Protein AF-A0A3M1TIV7-F1 (afdb_monomer)

Foldseek 3Di:
DDKAWDAADPVGHPPPPDPWWDTKIKDKDAAFDKDDWDFAQQKKKKKAWQAAKWWKDWAHDIDIDHHGDIDIHDHPITMMIGHNDNDMTIMMMIITGDPSDPPPPPPDPDQDPLLVVLLVVLVVLLVVLLVVLVVLLVPDDLADEPVRLVVSLVVLVVSLVVSLVSLCVRPRCVDDSSVVSSVVSVVSSVVSNVSSVNNHPPPPPDDDDD

pLDDT: mean 82.82, std 15.75, range [34.78, 98.5]

Mean predicted aligned error: 15.96 Å

Solvent-accessible surface area (backbone atoms only — not comparable to full-atom values): 11732 Å² total; per-residue (Å²): 117,46,79,41,77,59,83,59,49,92,92,60,50,49,78,95,65,50,86,35,59,76,49,45,33,42,40,37,25,48,56,73,32,64,53,75,78,44,62,40,79,66,30,30,39,40,38,36,31,70,35,43,44,33,35,36,37,52,70,89,51,75,43,80,44,50,54,75,43,75,47,81,42,60,49,66,37,40,32,32,49,33,20,79,33,93,49,62,23,33,32,41,38,36,39,27,38,71,91,54,72,80,67,76,69,70,81,85,70,76,74,49,75,65,55,53,50,30,50,52,49,47,51,50,53,50,54,50,50,54,50,52,54,51,51,58,60,66,71,50,66,81,66,39,54,70,70,58,44,53,52,52,49,52,53,48,50,55,53,49,51,56,49,50,54,47,34,42,72,55,61,28,64,92,43,71,69,24,42,55,54,46,52,55,50,53,51,50,48,52,52,49,48,53,54,47,54,63,22,43,64,73,81,74,85,76,88,92,83,131

Secondary structure (DSSP, 8-state):
-EEEEPPPBTTB-STTT-SSEEEEEEEEE-TT-BPPPB--SS-EEEEEEEESEEEEEETTEEEEEETT-EEEE-TT--EEEE--SSS-EEEEEEEE--SS------TT----HHHHHHHHHHHHHHHHHHHHHHHHHHTS-SS--HHHHHHHHHHHHHHHHHHHHHHHHHH-SSSHHHHHHHHHHHHHHHHHHHHHHHHHGGG-SS-S--

Sequence (210 aa):
MRLRRMPSHPLLPLEGRSKHFQSFWELELDPGEETSKHQHYDSEEVIYLVSGDGRILVRDDEHELTAGEVVFVPPRTDHLIANRSEALLRAITVESRFGVAAEEAPADEIATPDEVQKTVR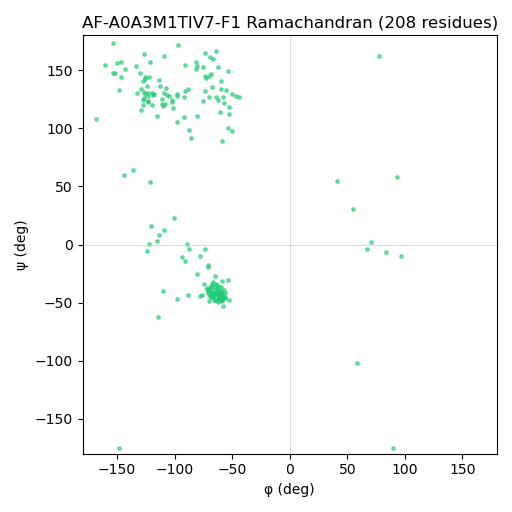AQEEARQCSRTIEELVAALPTDVDEAVAIKTIVELFDIGGRLSETIENEIGLDNREGLAALERVERQIMLAVVQITGRYQRRGRGWLFG

Nearest PDB structures (foldseek):
  1o4t-assembly1_B  TM=9.706E-01  e=3.337E-07  Thermotoga maritima
  2dct-assembly1_A  TM=8.704E-01  e=1.203E-07  Thermus thermophilus HB8
  7x85-assembly2_C  TM=9.048E-01  e=9.772E-07  Gallus gallus
  6o2d-assembly1_B  TM=8.671E-01  e=2.308E-06  Schizosaccharomyces pombe
  6o2d-assembly1_A  TM=8.675E-01  e=3.186E-06  Schizosaccharomyces pombe

Radius of gyration: 24.12 Å; Cα contacts (8 Å, |Δi|>4): 315; chains: 1; bounding box: 61×30×78 Å

Structure (mmCIF, N/CA/C/O backbone):
data_AF-A0A3M1TIV7-F1
#
_entry.id   AF-A0A3M1TIV7-F1
#
loop_
_atom_site.group_PDB
_atom_site.id
_atom_site.type_symbol
_atom_site.label_atom_id
_atom_site.label_alt_id
_atom_site.label_comp_id
_atom_site.label_asym_id
_atom_site.label_entity_id
_atom_site.label_seq_id
_atom_site.pdbx_PDB_ins_code
_atom_site.Cartn_x
_atom_site.Cartn_y
_atom_site.Cartn_z
_atom_site.occupancy
_atom_site.B_iso_or_equiv
_atom_site.auth_seq_id
_atom_site.auth_comp_id
_atom_site.auth_asym_id
_atom_site.auth_atom_id
_atom_site.pdbx_PDB_model_num
ATOM 1 N N . MET A 1 1 ? -16.692 13.985 12.456 1.00 93.25 1 MET A N 1
ATOM 2 C CA . MET A 1 1 ? -15.957 12.752 12.137 1.00 93.25 1 MET A CA 1
ATOM 3 C C . MET A 1 1 ? -15.683 12.040 13.440 1.00 93.25 1 MET A C 1
ATOM 5 O O . MET A 1 1 ? -15.257 12.685 14.398 1.00 93.25 1 MET A O 1
ATOM 9 N N . ARG A 1 2 ? -15.917 10.730 13.499 1.00 96.56 2 ARG A N 1
ATOM 10 C CA . ARG A 1 2 ? -15.589 9.893 14.659 1.00 96.56 2 ARG A CA 1
ATOM 11 C C . ARG A 1 2 ? -14.674 8.763 14.211 1.00 96.56 2 ARG A C 1
ATOM 13 O O . ARG A 1 2 ? -15.043 7.994 13.338 1.00 96.56 2 ARG A O 1
ATOM 20 N N . LEU A 1 3 ? -13.502 8.663 14.829 1.00 95.31 3 LEU A N 1
ATOM 21 C CA . LEU A 1 3 ? -12.547 7.583 14.599 1.00 95.31 3 LEU A CA 1
ATOM 22 C C . LEU A 1 3 ? -12.266 6.898 15.937 1.00 95.31 3 LEU A C 1
ATOM 24 O O . LEU A 1 3 ? -11.880 7.558 16.905 1.00 95.31 3 LEU A O 1
ATOM 28 N N . ARG A 1 4 ? -12.511 5.590 16.019 1.00 96.38 4 ARG A N 1
ATOM 29 C CA . ARG A 1 4 ? -12.371 4.800 17.249 1.00 96.38 4 ARG A CA 1
ATOM 30 C C . ARG A 1 4 ? -11.482 3.594 16.996 1.00 96.38 4 ARG A C 1
ATOM 32 O O . ARG A 1 4 ? -11.771 2.798 16.112 1.00 96.38 4 ARG A O 1
ATOM 39 N N . ARG A 1 5 ? -10.432 3.419 17.800 1.00 93.44 5 ARG A N 1
ATOM 40 C CA . ARG A 1 5 ? -9.639 2.184 17.764 1.00 93.44 5 ARG A CA 1
ATOM 41 C C . ARG A 1 5 ? -10.477 1.048 18.335 1.00 93.44 5 ARG A C 1
ATOM 43 O O . ARG A 1 5 ? -11.003 1.170 19.443 1.00 93.44 5 ARG A O 1
ATOM 50 N N . MET A 1 6 ? -10.602 -0.046 17.597 1.00 92.69 6 MET A N 1
ATOM 51 C CA . MET A 1 6 ? -11.329 -1.220 18.061 1.00 92.69 6 MET A CA 1
ATOM 52 C C . MET A 1 6 ? -10.495 -1.954 19.124 1.00 92.69 6 MET A C 1
ATOM 54 O O . MET A 1 6 ? -9.299 -2.174 18.914 1.00 92.69 6 MET A O 1
ATOM 58 N N . PRO A 1 7 ? -11.082 -2.326 20.275 1.00 89.69 7 PRO A N 1
ATOM 59 C CA . PRO A 1 7 ? -10.361 -3.053 21.312 1.00 89.69 7 PRO A CA 1
ATOM 60 C C . PRO A 1 7 ? -10.119 -4.507 20.893 1.00 89.69 7 PRO A C 1
ATOM 62 O O . PRO A 1 7 ? -10.988 -5.148 20.300 1.00 89.69 7 PRO A O 1
ATOM 65 N N . SER A 1 8 ? -8.962 -5.055 21.263 1.00 88.44 8 SER A N 1
ATOM 66 C CA . SER A 1 8 ? -8.703 -6.489 21.163 1.00 88.44 8 SER A CA 1
ATOM 67 C C . SER A 1 8 ? -9.324 -7.241 22.346 1.00 88.44 8 SER A C 1
ATOM 69 O O . SER A 1 8 ? -9.547 -6.689 23.428 1.00 88.44 8 SER A O 1
ATOM 71 N N . HIS A 1 9 ? -9.654 -8.518 22.142 1.00 92.38 9 HIS A N 1
ATOM 72 C CA . HIS A 1 9 ? -10.235 -9.333 23.204 1.00 92.38 9 HIS A CA 1
ATOM 73 C C . HIS A 1 9 ? -9.197 -9.579 24.320 1.00 92.38 9 HIS A C 1
ATOM 75 O O . HIS A 1 9 ? -8.076 -9.984 24.009 1.00 92.38 9 HIS A O 1
ATOM 81 N N . PRO A 1 10 ? -9.542 -9.454 25.619 1.00 86.44 10 PRO A N 1
ATOM 82 C CA . PRO A 1 10 ? -8.556 -9.525 26.708 1.00 86.44 10 PRO A CA 1
ATOM 83 C C . PRO A 1 10 ? -7.756 -10.834 26.776 1.00 86.44 10 PRO A C 1
ATOM 85 O O . PRO A 1 10 ? -6.600 -10.840 27.185 1.00 86.44 10 PRO A O 1
ATOM 88 N N . LEU A 1 11 ? -8.367 -11.953 26.375 1.00 90.56 11 LEU A N 1
ATOM 89 C CA . LEU A 1 11 ? -7.712 -13.270 26.347 1.00 90.56 11 LEU A CA 1
ATOM 90 C C . LEU A 1 11 ? -7.081 -13.615 24.990 1.00 90.56 11 LEU A C 1
ATOM 92 O O . LEU A 1 11 ? -6.369 -14.609 24.886 1.00 90.56 11 LEU A O 1
ATOM 96 N N . LEU A 1 12 ? -7.363 -12.827 23.950 1.00 88.19 12 LEU A N 1
ATOM 97 C CA . LEU A 1 12 ? -6.899 -13.041 22.576 1.00 88.19 12 LEU A CA 1
ATOM 98 C C . LEU A 1 12 ? -6.434 -11.690 21.999 1.00 88.19 12 LEU A C 1
ATOM 100 O O . LEU A 1 12 ? -7.076 -11.163 21.087 1.00 88.19 12 LEU A O 1
ATOM 104 N N . PRO A 1 13 ? -5.377 -11.085 22.576 1.00 82.06 13 PRO A N 1
ATOM 105 C CA . PRO A 1 13 ? -4.942 -9.755 22.179 1.00 82.06 13 PRO A CA 1
ATOM 106 C C . PRO A 1 13 ? -4.366 -9.775 20.762 1.00 82.06 13 PRO A C 1
ATOM 108 O O . PRO A 1 13 ? -3.727 -10.746 20.355 1.00 82.06 13 PRO A O 1
ATOM 111 N N . LEU A 1 14 ? -4.567 -8.684 20.025 1.00 81.38 14 LEU A N 1
ATOM 112 C CA . LEU A 1 14 ? -3.907 -8.461 18.739 1.00 81.38 14 LEU A CA 1
ATOM 113 C C . LEU A 1 14 ? -2.449 -8.043 18.973 1.00 81.38 14 LEU A C 1
ATOM 115 O O . LEU A 1 14 ? -1.523 -8.539 18.325 1.00 81.38 14 LEU A O 1
ATOM 119 N N . GLU A 1 15 ? -2.264 -7.143 19.938 1.00 77.31 15 GLU A N 1
ATOM 120 C CA . GLU A 1 15 ? -0.987 -6.573 20.334 1.00 77.31 15 GLU A CA 1
ATOM 121 C C . GLU A 1 15 ? -0.004 -7.668 20.764 1.00 77.31 15 GLU A C 1
ATOM 123 O O . GLU A 1 15 ? -0.305 -8.517 21.606 1.00 77.31 15 GLU A O 1
ATOM 128 N N . GLY A 1 16 ? 1.187 -7.662 20.162 1.00 71.00 16 GLY A N 1
ATOM 129 C CA . GLY A 1 16 ? 2.234 -8.651 20.435 1.00 71.00 16 GLY A CA 1
ATOM 130 C C . GLY A 1 16 ? 1.948 -10.065 19.910 1.00 71.00 16 GLY A C 1
ATOM 131 O O . GLY A 1 16 ? 2.763 -10.959 20.131 1.00 71.00 16 GLY A O 1
ATOM 132 N N . ARG A 1 17 ? 0.819 -10.298 19.221 1.00 79.94 17 ARG A N 1
ATOM 133 C CA . ARG A 1 17 ? 0.471 -11.597 18.609 1.00 79.94 17 ARG A CA 1
ATOM 134 C C . ARG A 1 17 ? 0.516 -11.566 17.086 1.00 79.94 17 ARG A C 1
ATOM 136 O O . ARG A 1 17 ? 0.973 -12.529 16.476 1.00 79.94 17 ARG A O 1
ATOM 143 N N . SER A 1 18 ? 0.044 -10.482 16.477 1.00 82.50 18 SER A N 1
ATOM 144 C CA . SER A 1 18 ? 0.080 -10.290 15.027 1.00 82.50 18 SER A CA 1
ATOM 145 C C . SER A 1 18 ? 1.390 -9.630 14.591 1.00 82.50 18 SER A C 1
ATOM 147 O O . SER A 1 18 ? 1.810 -8.637 15.180 1.00 82.50 18 SER A O 1
ATOM 149 N N . LYS A 1 19 ? 2.021 -10.169 13.538 1.00 78.00 19 LYS A N 1
ATOM 150 C CA . LYS A 1 19 ? 3.178 -9.550 12.860 1.00 78.00 19 LYS A CA 1
ATOM 151 C C . LYS A 1 19 ? 2.777 -8.630 11.701 1.00 78.00 19 LYS A C 1
ATOM 153 O O . LYS A 1 19 ? 3.613 -7.872 11.225 1.00 78.00 19 LYS A O 1
ATOM 158 N N . HIS A 1 20 ? 1.526 -8.720 11.250 1.00 83.75 20 HIS A N 1
ATOM 159 C CA . HIS A 1 20 ? 1.046 -8.061 10.034 1.00 83.75 20 HIS A CA 1
ATOM 160 C C . HIS A 1 20 ? 0.013 -6.991 10.370 1.00 83.75 20 HIS A C 1
ATOM 162 O O . HIS A 1 20 ? 0.268 -5.810 10.199 1.00 83.75 20 HIS A O 1
ATOM 168 N N . PHE A 1 21 ? -1.118 -7.368 10.955 1.00 88.94 21 PHE A N 1
ATOM 169 C CA . PHE A 1 21 ? -2.161 -6.422 11.353 1.00 88.94 21 PHE A CA 1
ATOM 170 C C . PHE A 1 21 ? -1.764 -5.645 12.613 1.00 88.94 21 PHE A C 1
ATOM 172 O O . PHE A 1 21 ? -1.476 -6.267 13.639 1.00 88.94 21 PHE A O 1
ATOM 179 N N . GLN A 1 22 ? -1.763 -4.312 12.529 1.00 84.19 22 GLN A N 1
ATOM 180 C CA . GLN A 1 22 ? -1.338 -3.400 13.599 1.00 84.19 22 GLN A CA 1
ATOM 181 C C . GLN A 1 22 ? -2.518 -2.854 14.398 1.00 84.19 22 GLN A C 1
ATOM 183 O O . GLN A 1 22 ? -2.496 -2.792 15.631 1.00 84.19 22 GLN A O 1
ATOM 188 N N . SER A 1 23 ? -3.542 -2.407 13.683 1.00 86.25 23 SER A N 1
ATOM 189 C CA . SER A 1 23 ? -4.647 -1.652 14.245 1.00 86.25 23 SER A CA 1
ATOM 190 C C . SER A 1 23 ? -5.903 -1.893 13.417 1.00 86.25 23 SER A C 1
ATOM 192 O O . SER A 1 23 ? -5.855 -2.150 12.215 1.00 86.25 23 SER A O 1
ATOM 194 N N . PHE A 1 24 ? -7.030 -1.860 14.114 1.00 94.81 24 PHE A N 1
ATOM 195 C CA . PHE A 1 24 ? -8.359 -1.886 13.532 1.00 94.81 24 PHE A CA 1
ATOM 196 C C . PHE A 1 24 ? -9.064 -0.637 14.035 1.00 94.81 24 PHE A C 1
ATOM 198 O O . PHE A 1 24 ? -9.055 -0.359 15.242 1.00 94.81 24 PHE A O 1
ATOM 205 N N . TRP A 1 25 ? -9.668 0.104 13.124 1.00 96.12 25 TRP A N 1
ATOM 206 C CA . TRP A 1 25 ? -10.374 1.333 13.422 1.00 96.12 25 TRP A CA 1
ATOM 207 C C . TRP A 1 25 ? -11.792 1.261 12.892 1.00 96.12 25 TRP A C 1
ATOM 209 O O . TRP A 1 25 ? -12.060 0.708 11.832 1.00 96.12 25 TRP A O 1
ATOM 219 N N . GLU A 1 26 ? -12.705 1.850 13.643 1.00 97.94 26 GLU A N 1
ATOM 220 C CA . GLU A 1 26 ? -14.042 2.168 13.181 1.00 97.94 26 GLU A CA 1
ATOM 221 C C . GLU A 1 26 ? -14.092 3.661 12.856 1.00 97.94 26 GLU A C 1
ATOM 223 O O . GLU A 1 26 ? -13.795 4.503 13.711 1.00 97.94 26 GLU A O 1
ATOM 228 N N . LEU A 1 27 ? -14.479 3.974 11.623 1.00 98.06 27 LEU A N 1
ATOM 229 C CA . LEU A 1 27 ? -14.675 5.326 11.123 1.00 98.06 27 LEU A CA 1
ATOM 230 C C . LEU A 1 27 ? -16.170 5.585 10.923 1.00 98.06 27 LEU A C 1
ATOM 232 O O . LEU A 1 27 ? -16.858 4.807 10.263 1.00 98.06 27 LEU A O 1
ATOM 236 N N . GLU A 1 28 ? -16.655 6.709 11.444 1.00 98.44 28 GLU A N 1
ATOM 237 C CA . GLU A 1 28 ? -17.978 7.254 11.150 1.00 98.44 28 GLU A CA 1
ATOM 238 C C . GLU A 1 28 ? -17.835 8.682 10.605 1.00 98.44 28 GLU A C 1
ATOM 240 O O . GLU A 1 28 ? -17.189 9.538 11.227 1.00 98.44 28 GLU A O 1
ATOM 245 N N . LEU A 1 29 ? -18.460 8.936 9.457 1.00 98.44 29 LEU A N 1
ATOM 246 C CA . LEU A 1 29 ? -18.532 10.252 8.826 1.00 98.44 29 LEU A CA 1
ATOM 247 C C . LEU A 1 29 ? -19.996 10.670 8.715 1.00 98.44 29 LEU A C 1
ATOM 249 O O . LEU A 1 29 ? -20.794 9.989 8.063 1.00 98.44 29 LEU A O 1
ATOM 253 N N . ASP A 1 30 ? -20.349 11.787 9.345 1.00 98.50 30 ASP A N 1
ATOM 254 C CA . ASP A 1 30 ? -21.644 12.434 9.139 1.00 98.50 30 ASP A CA 1
ATOM 255 C C . ASP A 1 30 ? -21.711 13.032 7.706 1.00 98.50 30 ASP A C 1
ATOM 257 O O . ASP A 1 30 ? -20.671 13.180 7.051 1.00 98.50 30 ASP A O 1
ATOM 261 N N . PRO A 1 31 ? -22.908 13.334 7.164 1.00 98.25 31 PRO A N 1
ATOM 262 C CA . PRO A 1 31 ? -23.052 13.924 5.832 1.00 98.25 31 PRO A CA 1
ATOM 263 C C . PRO A 1 31 ? -22.154 15.148 5.612 1.00 98.25 31 PRO A C 1
ATOM 265 O O . PRO A 1 31 ? -22.138 16.080 6.417 1.00 98.25 31 PRO A O 1
ATOM 268 N N . GLY A 1 32 ? -21.407 15.144 4.506 1.00 97.44 32 GLY A N 1
ATOM 269 C CA . GLY A 1 32 ? -20.480 16.214 4.136 1.00 97.44 32 GLY A CA 1
ATOM 270 C C . GLY A 1 32 ? -19.094 16.128 4.783 1.00 97.44 32 GLY A C 1
ATOM 271 O O . GLY A 1 32 ? -18.216 16.903 4.406 1.00 97.44 32 GLY A O 1
ATOM 272 N N . GLU A 1 33 ? -18.860 15.201 5.713 1.00 98.31 33 GLU A N 1
ATOM 273 C CA . GLU A 1 33 ? -17.550 15.030 6.343 1.00 98.31 33 GLU A CA 1
ATOM 274 C C . GLU A 1 33 ? -16.583 14.204 5.490 1.00 98.31 33 GLU A C 1
ATOM 276 O O . GLU A 1 33 ? -16.974 13.380 4.662 1.00 98.31 33 GLU A O 1
ATOM 281 N N . GLU A 1 34 ? -15.291 14.399 5.729 1.00 97.38 34 GLU A N 1
ATOM 282 C CA . GLU A 1 34 ? -14.213 13.636 5.109 1.00 97.38 34 GLU A CA 1
ATOM 283 C C . GLU A 1 34 ? -13.039 13.470 6.071 1.00 97.38 34 GLU A C 1
ATOM 285 O O . GLU A 1 34 ? -12.860 14.253 7.008 1.00 97.38 34 GLU A O 1
ATOM 290 N N . THR A 1 35 ? -12.229 12.445 5.831 1.00 95.69 35 THR A N 1
ATOM 291 C CA . THR A 1 35 ? -10.916 12.324 6.461 1.00 95.69 35 THR A CA 1
ATOM 292 C C . THR A 1 35 ? -9.929 13.286 5.809 1.00 95.69 35 THR A C 1
ATOM 294 O O . THR A 1 35 ? -10.020 13.565 4.614 1.00 95.69 35 THR A O 1
ATOM 297 N N . SER A 1 36 ? -8.907 13.714 6.549 1.00 92.25 36 SER A N 1
ATOM 298 C CA . SER A 1 36 ? -7.769 14.417 5.951 1.00 92.25 36 SER A CA 1
ATOM 299 C C . SER A 1 36 ? -7.074 13.542 4.903 1.00 92.25 36 SER A C 1
ATOM 301 O O . SER A 1 36 ? -6.883 12.348 5.132 1.00 92.25 36 SER A O 1
ATOM 303 N N . LYS A 1 37 ? -6.633 14.139 3.790 1.00 92.00 37 LYS A N 1
ATOM 304 C CA . LYS A 1 37 ? -5.743 13.463 2.835 1.00 92.00 37 LYS A CA 1
ATOM 305 C C . LYS A 1 37 ? -4.422 13.127 3.527 1.00 92.00 37 LYS A C 1
ATOM 307 O O . LYS A 1 37 ? -3.783 14.017 4.093 1.00 92.00 37 LYS A O 1
ATOM 312 N N . HIS A 1 38 ? -4.039 11.856 3.515 1.00 87.56 38 HIS A N 1
ATOM 313 C CA . HIS A 1 38 ? -2.826 11.380 4.176 1.00 87.56 38 HIS A CA 1
ATOM 314 C C . HIS A 1 38 ? -2.279 10.116 3.510 1.00 87.56 38 HIS A C 1
ATOM 316 O O . HIS A 1 38 ? -2.898 9.557 2.610 1.00 87.56 38 HIS A O 1
ATOM 322 N N . GLN A 1 39 ? -1.105 9.679 3.960 1.00 85.62 39 GLN A N 1
ATOM 323 C CA . GLN A 1 39 ? -0.464 8.447 3.515 1.00 85.62 39 GLN A CA 1
ATOM 324 C C . GLN A 1 39 ? 0.248 7.760 4.681 1.00 85.62 39 GLN A C 1
ATOM 326 O O . GLN A 1 39 ? 0.773 8.419 5.584 1.00 85.62 39 GLN A O 1
ATOM 331 N N . HIS A 1 40 ? 0.343 6.437 4.609 1.00 81.88 40 HIS A N 1
ATOM 332 C CA . HIS A 1 40 ? 1.154 5.632 5.517 1.00 81.88 40 HIS A CA 1
ATOM 333 C C . HIS A 1 40 ? 2.442 5.219 4.809 1.00 81.88 40 HIS A C 1
ATOM 335 O O . HIS A 1 40 ? 2.401 4.606 3.747 1.00 81.88 40 HIS A O 1
ATOM 341 N N . TYR A 1 41 ? 3.605 5.559 5.368 1.00 74.38 41 TYR A N 1
ATOM 342 C CA . TYR A 1 41 ? 4.886 5.257 4.715 1.00 74.38 41 TYR A CA 1
ATOM 343 C C . TYR A 1 41 ? 5.239 3.775 4.742 1.00 74.38 41 TYR A C 1
ATOM 345 O O . TYR A 1 41 ? 5.782 3.261 3.761 1.00 74.38 41 TYR A O 1
ATOM 353 N N . ASP A 1 42 ? 4.909 3.129 5.860 1.00 79.94 42 ASP A N 1
ATOM 354 C CA . ASP A 1 42 ? 5.368 1.786 6.194 1.00 79.94 42 ASP A CA 1
ATOM 355 C C . ASP A 1 42 ? 4.212 0.794 6.378 1.00 79.94 42 ASP A C 1
ATOM 357 O O . ASP A 1 42 ? 4.353 -0.244 7.025 1.00 79.94 42 ASP A O 1
ATOM 361 N N . SER A 1 43 ? 3.013 1.139 5.915 1.00 82.44 43 SER A N 1
ATOM 362 C CA . SER A 1 43 ? 1.819 0.321 6.121 1.00 82.44 43 SER A CA 1
ATOM 363 C C . SER A 1 43 ? 0.884 0.434 4.934 1.00 82.44 43 SER A C 1
ATOM 365 O O . SER A 1 43 ? 0.784 1.489 4.313 1.00 82.44 43 SER A O 1
ATOM 367 N N . GLU A 1 44 ? 0.234 -0.675 4.623 1.00 91.44 44 GLU A N 1
ATOM 368 C CA . GLU A 1 44 ? -0.928 -0.712 3.746 1.00 91.44 44 GLU A CA 1
ATOM 369 C C . GLU A 1 44 ? -2.191 -0.557 4.598 1.00 91.44 44 GLU A C 1
ATOM 371 O O . GLU A 1 44 ? -2.197 -0.906 5.785 1.00 91.44 44 GLU A O 1
ATOM 376 N N . GLU A 1 45 ? -3.262 -0.058 3.995 1.00 94.62 45 GLU A N 1
ATOM 377 C CA . GLU A 1 45 ? -4.565 0.036 4.646 1.00 94.62 45 GLU A CA 1
ATOM 378 C C . GLU A 1 45 ? -5.621 -0.685 3.809 1.00 94.62 45 GLU A C 1
ATOM 380 O O . GLU A 1 45 ? -5.672 -0.570 2.583 1.00 94.62 45 GLU A O 1
ATOM 385 N N . VAL A 1 46 ? -6.477 -1.449 4.483 1.00 96.75 46 VAL A N 1
ATOM 386 C CA . VAL A 1 46 ? -7.696 -2.006 3.899 1.00 96.75 46 VAL A CA 1
ATOM 387 C C . VAL A 1 46 ? -8.888 -1.315 4.537 1.00 96.75 46 VAL A C 1
ATOM 389 O O . VAL A 1 46 ? -9.037 -1.337 5.758 1.00 96.75 46 VAL A O 1
ATOM 392 N N . ILE A 1 47 ? -9.759 -0.742 3.713 1.00 97.88 47 ILE A N 1
ATOM 393 C CA . ILE A 1 47 ? -10.984 -0.070 4.143 1.00 97.88 47 ILE A CA 1
ATOM 394 C C . ILE A 1 47 ? -12.167 -0.916 3.687 1.00 97.88 47 ILE A C 1
ATOM 396 O O . ILE A 1 47 ? -12.341 -1.153 2.497 1.00 97.88 47 ILE A O 1
ATOM 400 N N . TYR A 1 48 ? -12.997 -1.359 4.622 1.00 98.31 48 TYR A N 1
ATOM 401 C CA . TYR A 1 48 ? -14.257 -2.039 4.342 1.00 98.31 48 TYR A CA 1
ATOM 402 C C . TYR A 1 48 ? -15.428 -1.119 4.676 1.00 98.31 48 TYR A C 1
ATOM 404 O 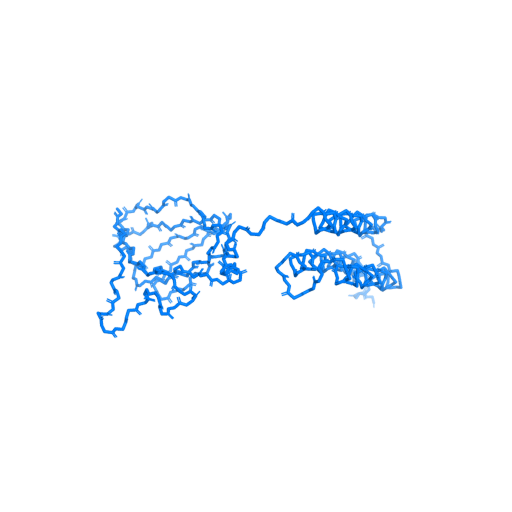O . TYR A 1 48 ? -15.580 -0.698 5.829 1.00 98.31 48 TYR A O 1
ATOM 412 N N . LEU A 1 49 ? -16.271 -0.817 3.687 1.00 98.06 49 LEU A N 1
ATOM 413 C CA . LEU A 1 49 ? -17.436 0.033 3.901 1.00 98.06 49 LEU A CA 1
ATOM 414 C C . LEU A 1 49 ? -18.577 -0.785 4.513 1.00 98.06 49 LEU A C 1
ATOM 416 O O . LEU A 1 49 ? -19.169 -1.644 3.867 1.00 98.06 49 LEU A O 1
ATOM 420 N N . VAL A 1 50 ? -18.901 -0.518 5.777 1.00 98.06 50 VAL A N 1
ATOM 421 C CA . VAL A 1 50 ? -19.922 -1.264 6.528 1.00 98.06 50 VAL A CA 1
ATOM 422 C C . VAL A 1 50 ? -21.329 -0.825 6.131 1.00 98.06 50 VAL A C 1
ATOM 424 O O . VAL A 1 50 ? -22.217 -1.663 5.982 1.00 98.06 50 VAL A O 1
ATOM 427 N N . SER A 1 51 ? -21.558 0.483 6.009 1.00 97.75 51 SER A N 1
ATOM 428 C CA . SER A 1 51 ? -22.866 1.049 5.664 1.00 97.75 51 SER A CA 1
ATOM 429 C C . SER A 1 51 ? -22.748 2.473 5.129 1.00 97.75 51 SER A C 1
ATOM 431 O O . SER A 1 51 ? -21.850 3.209 5.540 1.00 97.75 51 SER A O 1
ATOM 433 N N . GLY A 1 52 ? -23.725 2.878 4.318 1.00 96.00 52 GLY A N 1
ATOM 434 C CA . GLY A 1 52 ? -23.770 4.189 3.670 1.00 96.00 52 GLY A CA 1
ATOM 435 C C . GLY A 1 52 ? -23.081 4.185 2.308 1.00 96.00 52 GLY A C 1
ATOM 436 O O . GLY A 1 52 ? -22.632 3.140 1.835 1.00 96.00 52 GLY A O 1
ATOM 437 N N . ASP A 1 53 ? -23.005 5.371 1.714 1.00 96.50 53 ASP A N 1
ATOM 438 C CA . ASP A 1 53 ? -22.402 5.619 0.409 1.00 96.50 53 ASP A CA 1
ATOM 439 C C . ASP A 1 53 ? -21.385 6.754 0.544 1.00 96.50 53 ASP A C 1
ATOM 441 O O . ASP A 1 53 ? -21.604 7.731 1.269 1.00 96.50 53 ASP A O 1
ATOM 445 N N . GLY A 1 54 ? -20.255 6.632 -0.140 1.00 95.75 54 GLY A N 1
ATOM 446 C CA . GLY A 1 54 ? -19.150 7.570 -0.023 1.00 95.75 54 GLY A CA 1
ATOM 447 C C . GLY A 1 54 ? -18.363 7.739 -1.308 1.00 95.75 54 GLY A C 1
ATOM 448 O O . GLY A 1 54 ? -18.698 7.206 -2.364 1.00 95.75 54 GLY A O 1
ATOM 449 N N . ARG A 1 55 ? -17.288 8.511 -1.196 1.00 97.44 55 ARG A N 1
ATOM 450 C CA . ARG A 1 55 ? -16.242 8.628 -2.205 1.00 97.44 55 ARG A CA 1
ATOM 451 C C . ARG A 1 55 ? -14.900 8.330 -1.577 1.00 97.44 55 ARG A C 1
ATOM 453 O O . ARG A 1 55 ? -14.651 8.721 -0.438 1.00 97.44 55 ARG A O 1
ATOM 460 N N . ILE A 1 56 ? -14.046 7.660 -2.329 1.00 97.19 56 ILE A N 1
ATOM 461 C CA . ILE A 1 56 ? -12.662 7.408 -1.960 1.00 97.19 56 ILE A CA 1
ATOM 462 C C . ILE A 1 56 ? -11.759 8.046 -3.011 1.00 97.19 56 ILE A C 1
ATOM 464 O O . ILE A 1 56 ? -11.958 7.842 -4.206 1.00 97.19 56 ILE A O 1
ATOM 468 N N . LEU A 1 57 ? -10.768 8.811 -2.563 1.00 95.31 57 LEU A N 1
ATOM 469 C CA . LEU A 1 57 ? -9.615 9.178 -3.377 1.00 95.31 57 LEU A CA 1
ATOM 470 C C . LEU A 1 57 ? -8.479 8.230 -3.014 1.00 95.31 57 LEU A C 1
ATOM 472 O O . LEU A 1 57 ? -8.128 8.132 -1.838 1.00 95.31 57 LEU A O 1
ATOM 476 N N . VAL A 1 58 ? -7.877 7.588 -4.009 1.00 93.12 58 VAL A N 1
ATOM 477 C CA . VAL A 1 58 ? -6.613 6.862 -3.858 1.00 93.12 58 VAL A CA 1
ATOM 478 C C . VAL A 1 58 ? -5.667 7.372 -4.937 1.00 93.12 58 VAL A C 1
ATOM 480 O O . VAL A 1 58 ? -5.962 7.291 -6.126 1.00 93.12 58 VAL A O 1
ATOM 483 N N . ARG A 1 59 ? -4.527 7.934 -4.524 1.00 90.19 59 ARG A N 1
ATOM 484 C CA . ARG A 1 59 ? -3.624 8.727 -5.369 1.00 90.19 59 ARG A CA 1
ATOM 485 C C . ARG A 1 59 ? -4.346 9.940 -5.980 1.00 90.19 59 ARG A C 1
ATOM 487 O O . ARG A 1 59 ? -4.5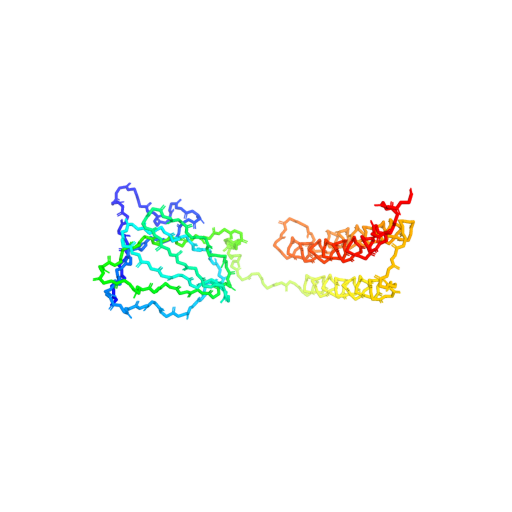49 10.936 -5.284 1.00 90.19 59 ARG A O 1
ATOM 494 N N . ASP A 1 60 ? -4.723 9.828 -7.252 1.00 87.25 60 ASP A N 1
ATOM 495 C CA . ASP A 1 60 ? -5.367 10.865 -8.066 1.00 87.25 60 ASP A CA 1
ATOM 496 C C . ASP A 1 60 ? -6.722 10.388 -8.623 1.00 87.25 60 ASP A C 1
ATOM 498 O O . ASP A 1 60 ? -7.403 11.144 -9.315 1.00 87.25 60 ASP A O 1
ATOM 502 N N . ASP A 1 61 ? -7.120 9.151 -8.306 1.00 88.94 61 ASP A N 1
ATOM 503 C CA . ASP A 1 61 ? -8.335 8.523 -8.809 1.00 88.94 61 ASP A CA 1
ATOM 504 C C . ASP A 1 61 ? -9.432 8.572 -7.735 1.00 88.94 61 ASP A C 1
ATOM 506 O O . ASP A 1 61 ? -9.279 8.025 -6.636 1.00 88.94 61 ASP A O 1
ATOM 510 N N . GLU A 1 62 ? -10.532 9.266 -8.041 1.00 94.56 62 GLU A N 1
ATOM 511 C CA . GLU A 1 62 ? -11.721 9.334 -7.187 1.00 94.56 62 GLU A CA 1
ATOM 512 C C . GLU A 1 62 ? -12.777 8.331 -7.668 1.00 94.56 62 GLU A C 1
ATOM 514 O O . GLU A 1 62 ? -13.155 8.316 -8.843 1.00 94.56 62 GLU A O 1
ATOM 519 N N . HIS A 1 63 ? -13.290 7.522 -6.743 1.00 94.25 63 HIS A N 1
ATOM 520 C CA . HIS A 1 63 ? -14.315 6.516 -7.003 1.00 94.25 63 HIS A CA 1
ATOM 521 C C . HIS A 1 63 ? -15.470 6.632 -6.009 1.00 94.25 63 HIS A C 1
ATOM 523 O O . HIS A 1 63 ? -15.273 6.991 -4.847 1.00 94.25 63 HIS A O 1
ATOM 529 N N . GLU A 1 64 ? -16.681 6.309 -6.461 1.00 96.88 64 GLU A N 1
ATOM 530 C CA . GLU A 1 64 ? -17.817 6.090 -5.564 1.00 96.88 64 GLU A CA 1
ATOM 531 C C . GLU A 1 64 ? -17.646 4.750 -4.842 1.00 96.88 64 GLU A C 1
ATOM 533 O O . GLU A 1 64 ? -17.087 3.808 -5.403 1.00 96.88 64 GLU A O 1
ATOM 538 N N . LEU A 1 65 ? -18.092 4.696 -3.588 1.00 95.12 65 LEU A N 1
ATOM 539 C CA . LEU A 1 65 ? -17.968 3.536 -2.714 1.00 95.12 65 LEU A CA 1
ATOM 540 C C . LEU A 1 65 ? -19.320 3.258 -2.053 1.00 95.12 65 LEU A C 1
ATOM 542 O O . LEU A 1 65 ? -19.925 4.161 -1.475 1.00 95.12 65 LEU A O 1
ATOM 546 N N . THR A 1 66 ? -19.772 2.012 -2.110 1.00 96.31 66 THR A N 1
ATOM 547 C CA . THR A 1 66 ? -21.057 1.545 -1.576 1.00 96.31 66 THR A CA 1
ATOM 548 C C . THR A 1 66 ? -20.862 0.435 -0.544 1.00 96.31 66 THR A C 1
ATOM 550 O O . THR A 1 66 ? -19.816 -0.219 -0.472 1.00 96.31 66 THR A O 1
ATOM 553 N N . ALA A 1 67 ? -21.845 0.260 0.339 1.00 97.50 67 ALA A N 1
ATOM 554 C CA . ALA A 1 67 ? -21.742 -0.689 1.444 1.00 97.50 67 ALA A CA 1
ATOM 555 C C . ALA A 1 67 ? -21.420 -2.121 0.968 1.00 97.50 67 ALA A C 1
ATOM 557 O O . ALA A 1 67 ? -22.067 -2.659 0.070 1.00 97.50 67 ALA A O 1
ATOM 558 N N . GLY A 1 68 ? -20.452 -2.759 1.627 1.00 97.50 68 GLY A N 1
ATOM 559 C CA . GLY A 1 68 ? -19.945 -4.091 1.295 1.00 97.50 68 GLY A CA 1
ATOM 560 C C . GLY A 1 68 ? -18.672 -4.089 0.444 1.00 97.50 68 GLY A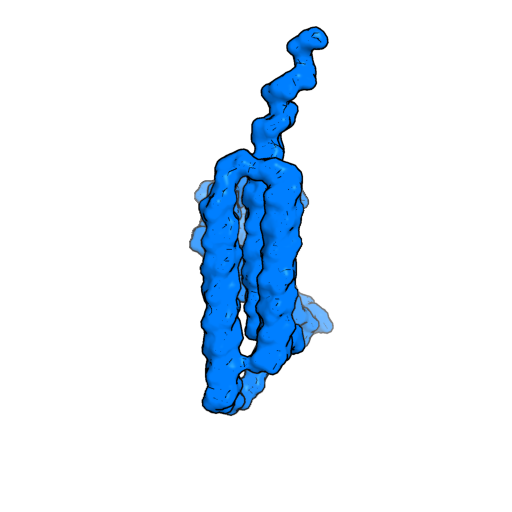 C 1
ATOM 561 O O . GLY A 1 68 ? -18.056 -5.144 0.291 1.00 97.50 68 GLY A O 1
ATOM 562 N N . GLU A 1 69 ? -18.249 -2.939 -0.082 1.00 97.69 69 GLU A N 1
ATOM 563 C CA . GLU A 1 69 ? -17.022 -2.833 -0.870 1.00 97.69 69 GLU A CA 1
ATOM 564 C C . GLU A 1 69 ? -15.765 -2.733 0.005 1.00 97.69 69 GLU A C 1
ATOM 566 O O . GLU A 1 69 ? -15.785 -2.243 1.140 1.00 97.69 69 GLU A O 1
ATOM 571 N N . VAL A 1 70 ? -14.652 -3.225 -0.546 1.00 97.75 70 VAL A N 1
ATOM 572 C CA . VAL A 1 70 ? -13.325 -3.208 0.073 1.00 97.75 70 VAL A CA 1
ATOM 573 C C . VAL A 1 70 ? -12.386 -2.393 -0.805 1.00 97.75 70 VAL A C 1
ATOM 575 O O . VAL A 1 70 ? -12.255 -2.666 -1.996 1.00 97.75 70 VAL A O 1
ATOM 578 N N . VAL A 1 71 ? -11.691 -1.436 -0.201 1.00 96.56 71 VAL A N 1
ATOM 579 C CA . VAL A 1 71 ? -10.630 -0.653 -0.833 1.00 96.56 71 VAL A CA 1
ATOM 580 C C . VAL A 1 71 ? -9.290 -1.092 -0.267 1.00 96.56 71 VAL A C 1
ATOM 582 O O . VAL A 1 71 ? -9.132 -1.224 0.945 1.00 96.56 71 VAL A O 1
ATOM 585 N N . PHE A 1 72 ? -8.319 -1.284 -1.152 1.00 95.75 72 PHE A N 1
ATOM 586 C CA . PHE A 1 72 ? -6.924 -1.481 -0.788 1.00 95.75 72 PHE A CA 1
ATOM 587 C C . PHE A 1 72 ? -6.124 -0.210 -1.073 1.00 95.75 72 PHE A C 1
ATOM 589 O O . PHE A 1 72 ? -6.152 0.305 -2.193 1.00 95.75 72 PHE A O 1
ATOM 596 N N . VAL A 1 73 ? -5.389 0.263 -0.072 1.00 94.38 73 VAL A N 1
ATOM 597 C CA . VAL A 1 73 ? -4.507 1.423 -0.156 1.00 94.38 73 VAL A CA 1
ATOM 598 C C . VAL A 1 73 ? -3.062 0.956 0.049 1.00 94.38 73 VAL A C 1
ATOM 600 O O . VAL A 1 73 ? -2.690 0.565 1.160 1.00 94.38 73 VAL A O 1
ATOM 603 N N . PRO A 1 74 ? -2.217 0.995 -0.997 1.00 91.12 74 PRO A N 1
ATOM 604 C CA . PRO A 1 74 ? -0.809 0.642 -0.867 1.00 91.12 74 PRO A CA 1
ATOM 605 C C . PRO A 1 74 ? -0.034 1.635 0.018 1.00 91.12 74 PRO A C 1
ATOM 607 O O . PRO A 1 74 ? -0.425 2.803 0.124 1.00 91.12 74 PRO A O 1
ATOM 610 N N . PRO A 1 75 ? 1.135 1.241 0.560 1.00 85.19 75 PRO A N 1
ATOM 611 C CA . PRO A 1 75 ? 2.028 2.174 1.238 1.00 85.19 75 PRO A CA 1
ATOM 612 C C . PRO A 1 75 ? 2.380 3.378 0.356 1.00 85.19 75 PRO A C 1
ATOM 614 O O . PRO A 1 75 ? 2.472 3.268 -0.869 1.00 85.19 75 PRO A O 1
ATOM 617 N N . ARG A 1 76 ? 2.617 4.531 0.991 1.00 83.81 76 ARG A N 1
ATOM 618 C CA . ARG A 1 76 ? 3.000 5.807 0.351 1.00 83.81 76 ARG A CA 1
ATOM 619 C C . ARG A 1 76 ? 2.012 6.254 -0.726 1.00 83.81 76 ARG A C 1
ATOM 621 O O . ARG A 1 76 ? 2.396 6.872 -1.718 1.00 83.81 76 ARG A O 1
ATOM 628 N N . THR A 1 77 ? 0.749 5.887 -0.544 1.00 86.44 77 THR A N 1
ATOM 629 C CA . THR A 1 77 ? -0.340 6.307 -1.412 1.00 86.44 77 THR A CA 1
ATOM 630 C C . THR A 1 77 ? -1.220 7.267 -0.640 1.00 86.44 77 THR A C 1
ATOM 632 O O . THR A 1 77 ? -1.781 6.921 0.401 1.00 86.44 77 THR A O 1
ATOM 635 N N . ASP A 1 78 ? -1.318 8.484 -1.159 1.00 91.50 78 ASP A N 1
ATOM 636 C CA . ASP A 1 78 ? -2.267 9.458 -0.656 1.00 91.50 78 ASP A CA 1
ATOM 637 C C . ASP A 1 78 ? -3.692 8.924 -0.786 1.00 91.50 78 ASP A C 1
ATOM 639 O O . ASP A 1 78 ? -4.080 8.437 -1.848 1.00 91.50 78 ASP A O 1
ATOM 643 N N . HIS A 1 79 ? -4.486 9.058 0.265 1.00 95.00 79 HIS A N 1
ATOM 644 C CA . HIS A 1 79 ? -5.880 8.648 0.245 1.00 95.00 79 HIS A CA 1
ATOM 645 C C . HIS A 1 79 ? -6.742 9.502 1.177 1.00 95.00 79 HIS A C 1
ATOM 647 O O . HIS A 1 79 ? -6.247 10.145 2.109 1.00 95.00 79 HIS A O 1
ATOM 653 N N . LEU A 1 80 ? -8.042 9.543 0.881 1.00 96.38 80 LEU A N 1
ATOM 654 C CA . LEU A 1 80 ? -9.077 10.104 1.750 1.00 96.38 80 LEU A CA 1
ATOM 655 C C . LEU A 1 80 ? -10.425 9.441 1.462 1.00 96.38 80 LEU A C 1
ATOM 657 O O . LEU A 1 80 ? -10.717 9.113 0.312 1.00 96.38 80 LEU A O 1
ATOM 661 N N . ILE A 1 81 ? -11.264 9.309 2.486 1.00 97.69 81 ILE A N 1
ATOM 662 C CA . ILE A 1 81 ? -12.664 8.902 2.356 1.00 97.69 81 ILE A CA 1
ATOM 663 C C . ILE A 1 81 ? -13.580 10.064 2.737 1.00 97.69 81 ILE A C 1
ATOM 665 O O . ILE A 1 81 ? -13.359 10.773 3.720 1.00 97.69 81 ILE A O 1
ATOM 669 N N . ALA A 1 82 ? -14.617 10.255 1.934 1.00 97.69 82 ALA A N 1
ATOM 670 C CA . ALA A 1 82 ? -15.563 11.349 2.026 1.00 97.69 82 ALA A CA 1
ATOM 671 C C . ALA A 1 82 ? -16.997 10.818 2.029 1.00 97.69 82 ALA A C 1
ATOM 673 O O . ALA A 1 82 ? -17.372 10.004 1.186 1.00 97.69 82 ALA A O 1
ATOM 674 N N . ASN A 1 83 ? -17.832 11.326 2.932 1.00 98.12 83 ASN A N 1
ATOM 675 C CA . ASN A 1 83 ? -19.266 11.091 2.895 1.00 98.12 83 ASN A CA 1
ATOM 676 C C . ASN A 1 83 ? -19.946 12.210 2.097 1.00 98.12 83 ASN A C 1
ATOM 678 O O . ASN A 1 83 ? -20.012 13.361 2.533 1.00 98.12 83 ASN A O 1
ATOM 682 N N . ARG A 1 84 ? -20.441 11.872 0.904 1.00 93.31 84 ARG A N 1
ATOM 683 C CA . ARG A 1 84 ? -21.224 12.775 0.039 1.00 93.31 84 ARG A CA 1
ATOM 684 C C . ARG A 1 84 ? -22.697 12.374 -0.041 1.00 93.31 84 ARG A C 1
ATOM 686 O O . ARG A 1 84 ? -23.416 12.872 -0.900 1.00 93.31 84 ARG A O 1
ATOM 693 N N . SER A 1 85 ? -23.121 11.471 0.838 1.00 93.00 85 SER A N 1
ATOM 694 C CA . SER A 1 85 ? -24.507 11.043 0.976 1.00 93.00 85 SER A CA 1
ATOM 695 C C . SER A 1 85 ? -25.211 11.804 2.105 1.00 93.00 85 SER A C 1
ATOM 697 O O . SER A 1 85 ? -24.582 12.518 2.885 1.00 93.00 85 SER A O 1
ATOM 699 N N . GLU A 1 86 ? -26.527 11.618 2.208 1.00 95.19 86 GLU A N 1
ATOM 700 C CA . GLU A 1 86 ? -27.370 12.185 3.274 1.00 95.19 86 GLU A CA 1
ATOM 701 C C . GLU A 1 86 ? -27.448 11.287 4.525 1.00 95.19 86 GLU A C 1
ATOM 703 O O . GLU A 1 86 ? -28.086 11.640 5.517 1.00 95.19 86 GLU A O 1
ATOM 708 N N . ALA A 1 87 ? -26.830 10.103 4.489 1.00 96.31 87 ALA A N 1
ATOM 709 C CA . ALA A 1 87 ? -26.847 9.131 5.577 1.00 96.31 87 ALA A CA 1
ATOM 710 C C . ALA A 1 87 ? -25.478 9.034 6.259 1.00 96.31 87 ALA A C 1
ATOM 712 O O . ALA A 1 87 ? -24.457 9.438 5.710 1.00 96.31 87 ALA A O 1
ATOM 713 N N . LEU A 1 88 ? -25.446 8.474 7.470 1.00 97.75 88 LEU A N 1
ATOM 714 C CA . LEU A 1 88 ? -24.191 8.188 8.162 1.00 97.75 88 LEU A CA 1
ATOM 715 C C . LEU A 1 88 ? -23.389 7.138 7.380 1.00 97.75 88 LEU A C 1
ATOM 717 O O . LEU A 1 88 ? -23.888 6.039 7.125 1.00 97.75 88 LEU A O 1
ATOM 721 N N . LEU A 1 89 ? -22.129 7.448 7.085 1.00 98.50 89 LEU A N 1
ATOM 722 C CA . LEU A 1 89 ? -21.173 6.495 6.535 1.00 98.50 89 LEU A CA 1
ATOM 723 C C . LEU A 1 89 ? -20.421 5.815 7.679 1.00 98.50 89 LEU A C 1
ATOM 725 O O . LEU A 1 89 ? -19.916 6.494 8.576 1.00 98.50 89 LEU A O 1
ATOM 729 N N . ARG A 1 90 ? -20.321 4.480 7.645 1.00 98.44 90 ARG A N 1
ATOM 730 C CA . ARG A 1 90 ? -19.506 3.694 8.585 1.00 98.44 90 ARG A CA 1
ATOM 731 C C . ARG A 1 90 ? -18.547 2.784 7.837 1.00 98.44 90 ARG A C 1
ATOM 733 O O . ARG A 1 90 ? -18.978 2.033 6.965 1.00 98.44 90 ARG A O 1
ATOM 740 N N . ALA A 1 91 ? -17.281 2.793 8.229 1.00 98.38 91 ALA A N 1
ATOM 741 C CA . ALA A 1 91 ? -16.244 1.931 7.678 1.00 98.38 91 ALA A CA 1
ATOM 742 C C . ALA A 1 91 ? -15.410 1.285 8.791 1.00 98.38 91 ALA A C 1
ATOM 744 O O . ALA A 1 91 ? -15.289 1.827 9.891 1.00 98.38 91 ALA A O 1
ATOM 745 N N . ILE A 1 92 ? -14.830 0.127 8.487 1.00 98.31 92 ILE A N 1
ATOM 746 C CA . ILE A 1 92 ? -13.748 -0.467 9.272 1.00 98.31 92 ILE A CA 1
ATOM 747 C C . ILE A 1 92 ? -12.472 -0.289 8.466 1.00 98.31 92 ILE A C 1
ATOM 749 O O . ILE A 1 92 ? -12.442 -0.671 7.297 1.00 98.31 92 ILE A O 1
ATOM 753 N N . THR A 1 93 ? -11.431 0.257 9.082 1.00 96.94 93 THR A N 1
ATOM 754 C CA . THR A 1 93 ? -10.106 0.322 8.468 1.00 96.94 93 THR A CA 1
ATOM 755 C C . THR A 1 93 ? -9.125 -0.558 9.225 1.00 96.94 93 THR A C 1
ATOM 757 O O . THR A 1 93 ? -9.206 -0.713 10.448 1.00 96.94 93 THR A O 1
ATOM 760 N N . VAL A 1 94 ? -8.246 -1.218 8.480 1.00 96.12 94 VAL A N 1
ATOM 761 C CA . VAL A 1 94 ? -7.253 -2.146 9.011 1.00 96.12 94 VAL A CA 1
ATOM 762 C C . VAL A 1 94 ? -5.901 -1.754 8.455 1.00 96.12 94 VAL A C 1
ATOM 764 O O . VAL A 1 94 ? -5.673 -1.860 7.252 1.00 96.12 94 VAL A O 1
ATOM 767 N N . GLU A 1 95 ? -4.994 -1.349 9.337 1.00 92.00 95 GLU A N 1
ATOM 768 C CA . GLU A 1 95 ? -3.616 -1.058 8.956 1.00 92.00 95 GLU A CA 1
ATOM 769 C C . GLU A 1 95 ? -2.769 -2.320 9.122 1.00 92.00 95 GLU A C 1
ATOM 771 O O . GLU A 1 95 ? -2.709 -2.936 10.197 1.00 92.00 95 GLU A O 1
ATOM 776 N N . SER A 1 96 ? -2.068 -2.691 8.058 1.00 90.38 96 SER A N 1
ATOM 777 C CA . SER A 1 96 ? -1.193 -3.857 8.010 1.00 90.38 96 SER A CA 1
ATOM 778 C C . SER A 1 96 ? 0.232 -3.450 7.641 1.00 90.38 96 SER A C 1
ATOM 780 O O . SER A 1 96 ? 0.474 -2.536 6.856 1.00 90.38 96 SER A O 1
ATOM 782 N N . ARG A 1 97 ? 1.203 -4.137 8.236 1.00 80.00 97 ARG A N 1
ATOM 783 C CA . ARG A 1 97 ? 2.602 -4.155 7.820 1.00 80.00 97 ARG A CA 1
ATOM 784 C C . ARG A 1 97 ? 2.826 -5.401 6.981 1.00 80.00 97 ARG A C 1
ATOM 786 O O . ARG A 1 97 ? 2.944 -6.515 7.501 1.00 80.00 97 ARG A O 1
ATOM 793 N N . PHE A 1 98 ? 2.936 -5.192 5.679 1.00 62.91 98 PHE A N 1
ATOM 794 C CA . PHE A 1 98 ? 3.415 -6.196 4.744 1.00 62.91 98 PHE A CA 1
ATOM 795 C C . PHE A 1 98 ? 4.698 -5.683 4.095 1.00 62.91 98 PHE A C 1
ATOM 797 O O . PHE A 1 98 ? 4.754 -4.542 3.646 1.00 62.91 98 PHE A O 1
ATOM 804 N N . GLY A 1 99 ? 5.761 -6.489 4.099 1.00 54.94 99 GLY A N 1
ATOM 805 C CA . GLY A 1 99 ? 6.978 -6.207 3.324 1.00 54.94 99 GLY A CA 1
ATOM 806 C C . GLY A 1 99 ? 7.819 -4.990 3.737 1.00 54.94 99 GLY A C 1
ATOM 807 O O . GLY A 1 99 ? 8.914 -4.817 3.213 1.00 54.94 99 GLY A O 1
ATOM 808 N N . VAL A 1 100 ? 7.407 -4.185 4.717 1.00 45.81 100 VAL A N 1
ATOM 809 C CA . VAL A 1 100 ? 8.342 -3.329 5.458 1.00 45.81 100 VAL A CA 1
ATOM 810 C C . VAL A 1 100 ? 8.874 -4.215 6.556 1.00 45.81 100 VAL A C 1
ATOM 812 O O . VAL A 1 100 ? 8.191 -4.399 7.561 1.00 45.81 100 VAL A O 1
ATOM 815 N N . ALA A 1 101 ? 9.995 -4.893 6.302 1.00 40.47 101 ALA A N 1
ATOM 816 C CA . ALA A 1 101 ? 10.543 -5.835 7.262 1.00 40.47 101 ALA A CA 1
ATOM 817 C C . ALA A 1 101 ? 10.481 -5.214 8.660 1.00 40.47 101 ALA A C 1
ATOM 819 O O . ALA A 1 101 ? 10.929 -4.082 8.874 1.00 40.47 101 ALA A O 1
ATOM 820 N N . ALA A 1 102 ? 9.883 -5.955 9.588 1.00 41.28 102 ALA A N 1
ATOM 821 C CA . ALA A 1 102 ? 10.227 -5.806 10.978 1.00 41.28 102 ALA A CA 1
ATOM 822 C C . ALA A 1 102 ? 11.726 -6.110 11.048 1.00 41.28 102 ALA A C 1
ATOM 824 O O . ALA A 1 102 ? 12.133 -7.260 11.175 1.00 41.28 102 ALA A O 1
ATOM 825 N N . GLU A 1 103 ? 12.542 -5.077 10.869 1.00 39.78 103 GLU A N 1
ATOM 826 C CA . GLU A 1 103 ? 13.821 -5.013 11.538 1.00 39.78 103 GLU A CA 1
ATOM 827 C C . GLU A 1 103 ? 13.484 -5.205 13.014 1.00 39.78 103 GLU A C 1
ATOM 829 O O . GLU A 1 103 ? 13.034 -4.295 13.710 1.00 39.78 103 GLU A O 1
ATOM 834 N N . GLU A 1 104 ? 13.681 -6.425 13.506 1.00 38.81 104 GLU A N 1
ATOM 835 C CA . GLU A 1 104 ? 14.438 -6.517 14.740 1.00 38.81 104 GLU A CA 1
ATOM 836 C C . GLU A 1 104 ? 15.692 -5.691 14.470 1.00 38.81 104 GLU A C 1
ATOM 838 O O . GLU A 1 104 ? 16.577 -6.132 13.743 1.00 38.81 104 GLU A O 1
ATOM 843 N N . ALA A 1 105 ? 15.687 -4.433 14.913 1.00 34.78 105 ALA A N 1
ATOM 844 C CA . ALA A 1 105 ? 16.880 -3.617 14.885 1.00 34.78 105 ALA A CA 1
ATOM 845 C C . ALA A 1 105 ? 17.962 -4.447 15.586 1.00 34.78 105 ALA A C 1
ATOM 847 O O . ALA A 1 105 ? 17.781 -4.767 16.770 1.00 34.78 105 ALA A O 1
ATOM 848 N N . PRO A 1 106 ? 19.065 -4.821 14.912 1.00 39.75 106 PRO A N 1
ATOM 849 C CA . PRO A 1 106 ? 20.265 -5.131 15.654 1.00 39.75 106 PRO A CA 1
ATOM 850 C C . PRO A 1 106 ? 20.545 -3.863 16.453 1.00 39.75 106 PRO A C 1
ATOM 852 O O . PRO A 1 106 ? 20.607 -2.765 15.896 1.00 39.75 106 PRO A O 1
ATOM 855 N N . ALA A 1 107 ? 20.590 -3.997 17.773 1.00 43.69 107 ALA A N 1
ATOM 856 C CA . ALA A 1 107 ? 21.027 -2.917 18.630 1.00 43.69 107 ALA A CA 1
ATOM 857 C C . ALA A 1 107 ? 22.398 -2.448 18.125 1.00 43.69 107 ALA A C 1
ATOM 859 O O . ALA A 1 107 ? 23.353 -3.214 18.190 1.00 43.69 107 ALA A O 1
ATOM 860 N N . ASP A 1 108 ? 22.459 -1.225 17.597 1.00 38.97 108 ASP A N 1
ATOM 861 C CA . ASP A 1 108 ? 23.680 -0.468 17.326 1.00 38.97 108 ASP A CA 1
ATOM 862 C C . ASP A 1 108 ? 24.864 -1.274 16.742 1.00 38.97 108 ASP A C 1
ATOM 864 O O . ASP A 1 108 ? 25.980 -1.204 17.258 1.00 38.97 108 ASP A O 1
ATOM 868 N N . GLU A 1 109 ? 24.672 -1.994 15.631 1.00 48.28 109 GLU A N 1
ATOM 869 C CA . GLU A 1 109 ? 25.805 -2.345 14.763 1.00 48.28 109 GLU A CA 1
ATOM 870 C C . GLU A 1 109 ? 26.013 -1.213 13.755 1.00 48.28 109 GLU A C 1
ATOM 872 O O . GLU A 1 109 ? 25.311 -1.072 12.755 1.00 48.28 109 GLU A O 1
ATOM 877 N N . ILE A 1 110 ? 26.977 -0.343 14.059 1.00 55.41 110 ILE A N 1
ATOM 878 C CA . ILE A 1 110 ? 27.500 0.621 13.093 1.00 55.41 110 ILE A CA 1
ATOM 879 C C . ILE A 1 110 ? 28.074 -0.195 11.934 1.00 55.41 110 ILE A C 1
ATOM 881 O O . ILE A 1 110 ? 29.069 -0.896 12.132 1.00 55.41 110 ILE A O 1
ATOM 885 N N . ALA A 1 111 ? 27.459 -0.085 10.751 1.00 60.66 111 ALA A N 1
ATOM 886 C CA . ALA A 1 111 ? 27.965 -0.694 9.526 1.00 60.66 111 ALA A CA 1
ATOM 887 C C . ALA A 1 111 ? 29.464 -0.408 9.392 1.00 60.66 111 ALA A C 1
ATOM 889 O O . ALA A 1 111 ? 29.920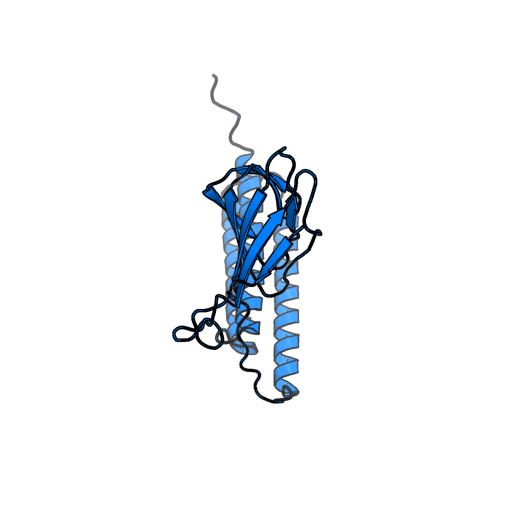 0.738 9.515 1.00 60.66 111 ALA A O 1
ATOM 890 N N . THR A 1 112 ? 30.244 -1.461 9.183 1.00 73.88 112 THR A N 1
ATOM 891 C CA . THR A 1 112 ? 31.685 -1.329 9.017 1.00 73.88 112 THR A CA 1
ATOM 892 C C . THR A 1 112 ? 31.984 -0.482 7.772 1.00 73.88 112 THR A C 1
ATOM 894 O O . THR A 1 112 ? 31.195 -0.461 6.824 1.00 73.88 112 THR A O 1
ATOM 897 N N . PRO A 1 113 ? 33.133 0.215 7.713 1.00 74.50 113 PRO A N 1
ATOM 898 C CA . PRO A 1 113 ? 33.513 0.979 6.523 1.00 74.50 113 PRO A CA 1
ATOM 899 C C . PRO A 1 113 ? 33.492 0.158 5.221 1.00 74.50 113 PRO A C 1
ATOM 901 O O . PRO A 1 113 ? 33.209 0.712 4.163 1.00 74.50 113 PRO A O 1
ATOM 904 N N . ASP A 1 114 ? 33.756 -1.151 5.304 1.00 73.81 114 ASP A N 1
ATOM 905 C CA . ASP A 1 114 ? 33.721 -2.079 4.167 1.00 73.81 114 ASP A CA 1
ATOM 906 C C . ASP A 1 114 ? 32.286 -2.350 3.683 1.00 73.81 114 ASP A C 1
ATOM 908 O O . ASP A 1 114 ? 32.021 -2.328 2.484 1.00 73.81 114 ASP A O 1
ATOM 912 N N . GLU A 1 115 ? 31.334 -2.523 4.605 1.00 68.69 115 GLU A N 1
ATOM 913 C CA . GLU A 1 115 ? 29.909 -2.692 4.281 1.00 68.69 115 GLU A CA 1
ATOM 914 C C . GLU A 1 115 ? 29.321 -1.421 3.666 1.00 68.69 115 GLU A C 1
ATOM 916 O O . GLU A 1 115 ? 28.658 -1.485 2.633 1.00 68.69 115 GLU A O 1
ATOM 921 N N . VAL A 1 116 ? 29.651 -0.248 4.219 1.00 72.31 116 VAL A N 1
ATOM 922 C CA . VAL A 1 116 ? 29.246 1.041 3.634 1.00 72.31 116 VAL A CA 1
ATOM 923 C C . VAL A 1 116 ? 29.784 1.182 2.208 1.00 72.31 116 VAL A C 1
ATOM 925 O O . VAL A 1 116 ? 29.077 1.654 1.317 1.00 72.31 116 VAL A O 1
ATOM 928 N N . GLN A 1 117 ? 31.026 0.759 1.964 1.00 77.19 117 GLN A N 1
ATOM 929 C CA . GLN A 1 117 ? 31.641 0.858 0.644 1.00 77.19 117 GLN A CA 1
ATOM 930 C C . GLN A 1 117 ? 31.020 -0.110 -0.375 1.00 77.19 117 GLN A C 1
ATOM 932 O O . GLN A 1 117 ? 30.790 0.295 -1.518 1.00 77.19 117 GLN A O 1
ATOM 937 N N . LYS A 1 118 ? 30.688 -1.340 0.032 1.00 77.12 118 LYS A N 1
ATOM 938 C CA . LYS A 1 118 ? 29.951 -2.311 -0.800 1.00 77.12 118 LYS A CA 1
ATOM 939 C C . LYS A 1 118 ? 28.572 -1.794 -1.188 1.00 77.12 118 LYS A C 1
ATOM 941 O O . LYS A 1 118 ? 28.218 -1.811 -2.365 1.00 77.12 118 LYS A O 1
ATOM 946 N N . THR A 1 119 ? 27.840 -1.230 -0.230 1.00 70.19 119 THR A N 1
ATOM 947 C CA . THR A 1 119 ? 26.544 -0.595 -0.481 1.00 70.19 119 THR A CA 1
ATOM 948 C C . THR A 1 119 ? 26.653 0.550 -1.488 1.00 70.19 119 THR A C 1
ATOM 950 O O . THR A 1 119 ? 25.888 0.604 -2.453 1.00 70.19 119 THR A O 1
ATOM 953 N N . VAL A 1 120 ? 27.623 1.455 -1.318 1.00 76.44 120 VAL A N 1
ATOM 954 C CA . VAL A 1 120 ? 27.840 2.567 -2.262 1.00 76.44 120 VAL A CA 1
ATOM 955 C C . VAL A 1 120 ? 28.137 2.043 -3.668 1.00 76.44 120 VAL A C 1
ATOM 957 O O . VAL A 1 120 ? 27.556 2.533 -4.637 1.00 76.44 120 VAL A O 1
ATOM 960 N N . ARG A 1 121 ? 28.986 1.019 -3.787 1.00 76.44 121 ARG A N 1
ATOM 961 C CA . ARG A 1 121 ? 29.349 0.425 -5.075 1.00 76.44 121 ARG A CA 1
ATOM 962 C C . ARG A 1 121 ? 28.158 -0.233 -5.774 1.00 76.44 121 ARG A C 1
ATOM 964 O O . ARG A 1 121 ? 27.895 0.083 -6.934 1.00 76.44 121 ARG A O 1
ATOM 971 N N . ALA A 1 122 ? 27.385 -1.049 -5.057 1.00 75.62 122 ALA A N 1
ATOM 972 C CA . ALA A 1 122 ? 26.177 -1.671 -5.596 1.00 75.62 122 ALA A CA 1
ATOM 973 C C . ALA A 1 122 ? 25.150 -0.618 -6.060 1.00 75.62 122 ALA A C 1
ATOM 975 O O . ALA A 1 122 ? 24.499 -0.772 -7.097 1.00 75.62 122 ALA A O 1
ATOM 976 N N . GLN A 1 123 ? 25.033 0.504 -5.340 1.00 74.25 123 GLN A N 1
ATOM 977 C CA . GLN A 1 123 ? 24.181 1.626 -5.744 1.00 74.25 123 GLN A CA 1
ATOM 978 C C . GLN A 1 123 ? 24.695 2.345 -7.003 1.00 74.25 123 GLN A C 1
ATOM 980 O O . GLN A 1 123 ? 23.888 2.753 -7.844 1.00 74.25 123 GLN A O 1
ATOM 985 N N . GLU A 1 124 ? 26.007 2.524 -7.156 1.00 80.19 124 GLU A N 1
ATOM 986 C CA . GLU A 1 124 ? 26.608 3.112 -8.360 1.00 80.19 124 GLU A CA 1
ATOM 987 C C . GLU A 1 124 ? 26.413 2.225 -9.593 1.00 80.19 124 GLU A C 1
ATOM 989 O O . GLU A 1 124 ? 26.018 2.722 -10.652 1.00 80.19 124 GLU A O 1
ATOM 994 N N . GLU A 1 125 ? 26.610 0.916 -9.448 1.00 79.31 125 GLU A N 1
ATOM 995 C CA . GLU A 1 125 ? 26.407 -0.070 -10.512 1.00 79.31 125 GLU A CA 1
ATOM 996 C C . GLU A 1 125 ? 24.928 -0.153 -10.918 1.00 79.31 125 GLU A C 1
ATOM 998 O O . GLU A 1 125 ? 24.611 -0.111 -12.111 1.00 79.31 125 GLU A O 1
ATOM 1003 N N . ALA A 1 126 ? 24.003 -0.133 -9.951 1.00 75.38 126 ALA A N 1
ATOM 1004 C CA . ALA A 1 126 ? 22.572 -0.054 -10.233 1.00 75.38 126 ALA A CA 1
ATOM 1005 C C . ALA A 1 126 ? 22.202 1.228 -10.999 1.00 75.38 126 ALA A C 1
ATOM 1007 O O . ALA A 1 126 ? 21.497 1.168 -12.006 1.00 75.38 126 ALA A O 1
ATOM 1008 N N . ARG A 1 127 ? 22.734 2.391 -10.592 1.00 79.69 127 ARG A N 1
ATOM 1009 C CA . ARG A 1 127 ? 22.532 3.668 -11.309 1.00 79.69 127 ARG A CA 1
ATOM 1010 C C . ARG A 1 127 ? 23.122 3.653 -12.717 1.00 79.69 127 ARG A C 1
ATOM 1012 O O . ARG A 1 127 ? 22.598 4.322 -13.609 1.00 79.69 127 ARG A O 1
ATOM 1019 N N . GLN A 1 128 ? 24.244 2.969 -12.920 1.00 82.06 128 GLN A N 1
ATOM 1020 C CA . GLN A 1 128 ? 24.844 2.818 -14.242 1.00 82.06 128 GLN A CA 1
ATOM 1021 C C . GLN A 1 128 ? 23.964 1.946 -15.142 1.00 82.06 128 GLN A C 1
ATOM 1023 O O . GLN A 1 128 ? 23.689 2.333 -16.273 1.00 82.06 128 GLN A O 1
ATOM 1028 N N . CYS A 1 129 ? 23.463 0.828 -14.622 1.00 81.62 129 CYS A N 1
ATOM 1029 C CA . CYS A 1 129 ? 22.542 -0.051 -15.332 1.00 81.62 129 CYS A CA 1
ATOM 1030 C C . CYS A 1 129 ? 21.246 0.661 -15.730 1.00 81.62 129 CYS A C 1
ATOM 1032 O O . CYS A 1 129 ? 20.862 0.602 -16.897 1.00 81.62 129 CYS A O 1
ATOM 1034 N N . SER A 1 130 ? 20.625 1.410 -14.809 1.00 82.69 130 SER A N 1
ATOM 1035 C CA . SER A 1 130 ? 19.445 2.227 -15.116 1.00 82.69 130 SER A CA 1
ATOM 1036 C C . SER A 1 130 ? 19.693 3.155 -16.306 1.00 82.69 130 SER A C 1
ATOM 1038 O O . SER A 1 130 ? 18.895 3.182 -17.239 1.00 82.69 130 SER A O 1
ATOM 1040 N N . ARG A 1 131 ? 20.832 3.864 -16.313 1.00 85.00 131 ARG A N 1
ATOM 1041 C CA . ARG A 1 131 ? 21.210 4.752 -17.423 1.00 85.00 131 ARG A CA 1
ATOM 1042 C C . ARG A 1 131 ? 21.384 3.987 -18.730 1.00 85.00 131 ARG A C 1
ATOM 1044 O O . ARG A 1 131 ? 20.870 4.422 -19.752 1.00 85.00 131 ARG A O 1
ATOM 1051 N N . THR A 1 132 ? 22.044 2.832 -18.701 1.00 87.75 132 THR A N 1
ATOM 1052 C CA . THR A 1 132 ? 22.216 1.996 -19.897 1.00 87.75 132 THR A CA 1
ATOM 1053 C C . THR A 1 132 ? 20.878 1.492 -20.446 1.00 87.75 132 THR A C 1
ATOM 1055 O O . THR A 1 132 ? 20.677 1.527 -21.657 1.00 87.75 132 THR A O 1
ATOM 1058 N N . ILE A 1 133 ? 19.941 1.077 -19.587 1.00 87.69 133 ILE A N 1
ATOM 1059 C CA . ILE A 1 133 ? 18.586 0.673 -20.000 1.00 87.69 133 ILE A CA 1
ATOM 1060 C C . ILE A 1 133 ? 17.851 1.852 -20.654 1.00 87.69 133 ILE A C 1
ATOM 1062 O O . ILE A 1 133 ? 17.269 1.699 -21.728 1.00 87.69 133 ILE A O 1
ATOM 1066 N N . GLU A 1 134 ? 17.894 3.032 -20.035 1.00 87.50 134 GLU A N 1
ATOM 1067 C CA . GLU A 1 134 ? 17.260 4.244 -20.565 1.00 87.50 134 GLU A CA 1
ATOM 1068 C C . GLU A 1 134 ? 17.844 4.653 -21.924 1.00 87.50 134 GLU A C 1
ATOM 1070 O O . GLU A 1 134 ? 17.088 4.914 -22.859 1.00 87.50 134 GLU A O 1
ATOM 1075 N N . GLU A 1 135 ? 19.171 4.653 -22.064 1.00 89.00 135 GLU A N 1
ATOM 1076 C CA . GLU A 1 135 ? 19.874 4.957 -23.317 1.00 89.00 135 GLU A CA 1
ATOM 1077 C C . GLU A 1 135 ? 19.508 3.968 -24.427 1.00 89.00 135 GLU A C 1
ATOM 1079 O O . GLU A 1 135 ? 19.217 4.373 -25.555 1.00 89.00 135 GLU A O 1
ATOM 1084 N N . LEU A 1 136 ? 19.464 2.676 -24.100 1.00 89.62 136 LEU A N 1
ATOM 1085 C CA . LEU A 1 136 ? 19.133 1.610 -25.037 1.00 89.62 136 LEU A CA 1
ATOM 1086 C C . LEU A 1 136 ? 17.699 1.748 -25.562 1.00 89.62 136 LEU A C 1
ATOM 1088 O O . LEU A 1 136 ? 17.469 1.634 -26.765 1.00 89.62 136 LEU A O 1
ATOM 1092 N N . VAL A 1 137 ? 16.736 2.074 -24.696 1.00 88.06 137 VAL A N 1
ATOM 1093 C CA . VAL A 1 137 ? 15.345 2.302 -25.114 1.00 88.06 137 VAL A CA 1
ATOM 1094 C C . VAL A 1 137 ? 15.165 3.648 -25.831 1.00 88.06 137 VAL A C 1
ATOM 1096 O O . VAL A 1 137 ? 14.357 3.755 -26.762 1.00 88.06 137 VAL A O 1
ATOM 1099 N N . ALA A 1 138 ? 15.911 4.683 -25.443 1.00 88.25 138 ALA A N 1
ATOM 1100 C CA . ALA A 1 138 ? 15.881 5.993 -26.095 1.00 88.25 138 ALA A CA 1
ATOM 1101 C C . ALA A 1 138 ? 16.461 5.955 -27.518 1.00 88.25 138 ALA A C 1
ATOM 1103 O O . ALA A 1 138 ? 15.961 6.658 -28.395 1.00 88.25 138 ALA A O 1
ATOM 1104 N N . ALA A 1 139 ? 17.467 5.110 -27.763 1.00 89.88 139 ALA A N 1
ATOM 1105 C CA . ALA A 1 139 ? 18.095 4.942 -29.072 1.00 89.88 139 ALA A CA 1
ATOM 1106 C C . ALA A 1 139 ? 17.199 4.232 -30.102 1.00 89.88 139 ALA A C 1
ATOM 1108 O O . ALA A 1 139 ? 17.454 4.312 -31.306 1.00 89.88 139 ALA A O 1
ATOM 1109 N N . LEU A 1 140 ? 16.149 3.536 -29.657 1.00 87.88 140 LEU A N 1
ATOM 1110 C CA . LEU A 1 140 ? 15.237 2.848 -30.563 1.00 87.88 140 LEU A CA 1
ATOM 1111 C C . LEU A 1 140 ? 14.388 3.843 -31.368 1.00 87.88 140 LEU A C 1
ATOM 1113 O O . LEU A 1 140 ? 13.928 4.853 -30.824 1.00 87.88 140 LEU A O 1
ATOM 1117 N N . PRO A 1 141 ? 14.074 3.532 -32.637 1.00 85.56 141 PRO A N 1
ATOM 1118 C CA . PRO A 1 141 ? 13.080 4.277 -33.397 1.00 85.56 141 PRO A CA 1
ATOM 1119 C C . PRO A 1 141 ? 11.679 4.147 -32.776 1.00 85.56 141 PRO A C 1
ATOM 1121 O O . PRO A 1 141 ? 11.421 3.319 -31.900 1.00 85.56 141 PRO A O 1
ATOM 1124 N N . THR A 1 142 ? 10.747 4.992 -33.219 1.00 82.88 142 THR A N 1
ATOM 1125 C CA . THR A 1 142 ? 9.342 4.962 -32.771 1.00 82.88 142 THR A CA 1
ATOM 1126 C C . THR A 1 142 ? 8.560 3.757 -33.297 1.00 82.88 142 THR A C 1
ATOM 1128 O O . THR A 1 142 ? 7.527 3.420 -32.721 1.00 82.88 142 THR A O 1
ATOM 1131 N N . ASP A 1 143 ? 9.051 3.130 -34.366 1.00 86.50 143 ASP A N 1
ATOM 1132 C CA . ASP A 1 143 ? 8.552 1.889 -34.957 1.00 86.50 143 ASP A CA 1
ATOM 1133 C C . ASP A 1 143 ? 9.735 0.925 -35.087 1.00 86.50 143 ASP A C 1
ATOM 1135 O O . ASP A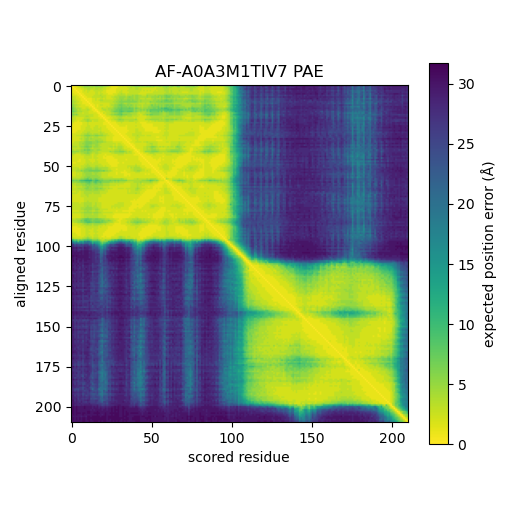 1 143 ? 10.770 1.288 -35.651 1.00 86.50 143 ASP A O 1
ATOM 1139 N N . VAL A 1 144 ? 9.606 -0.264 -34.506 1.00 86.62 144 VAL A N 1
ATOM 1140 C CA . VAL A 1 144 ? 10.694 -1.241 -34.361 1.00 86.62 144 VAL A CA 1
ATOM 1141 C C . VAL A 1 144 ? 10.221 -2.563 -34.958 1.00 86.62 144 VAL A C 1
ATOM 1143 O O . VAL A 1 144 ? 9.132 -3.029 -34.628 1.00 86.62 144 VAL A O 1
ATOM 1146 N N . ASP A 1 145 ? 11.018 -3.172 -35.839 1.00 88.81 145 ASP A N 1
ATOM 1147 C CA . ASP A 1 145 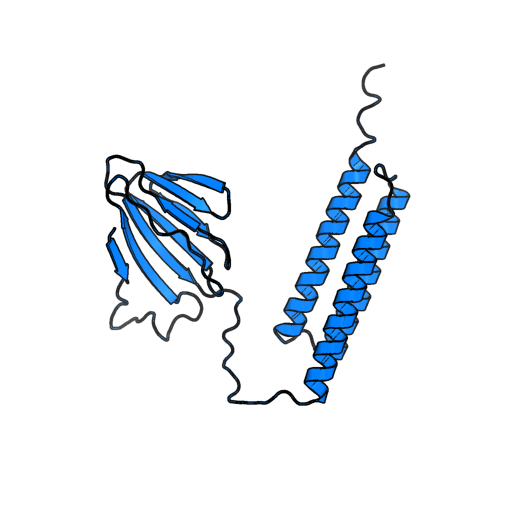? 10.701 -4.503 -36.365 1.00 88.81 145 ASP A CA 1
ATOM 1148 C C . ASP A 1 145 ? 10.928 -5.613 -35.324 1.00 88.81 145 ASP A C 1
ATOM 1150 O O . ASP A 1 145 ? 11.577 -5.413 -34.296 1.00 88.81 145 ASP A O 1
ATOM 1154 N N . GLU A 1 146 ? 10.376 -6.797 -35.592 1.00 86.44 146 GLU A N 1
ATOM 1155 C CA . GLU A 1 146 ? 10.434 -7.945 -34.681 1.00 86.44 146 GLU A CA 1
ATOM 1156 C C . GLU A 1 146 ? 11.871 -8.334 -34.304 1.00 86.44 146 GLU A C 1
ATOM 1158 O O . GLU A 1 146 ? 12.156 -8.597 -33.136 1.00 86.44 146 GLU A O 1
ATOM 1163 N N . ALA A 1 147 ? 12.792 -8.331 -35.271 1.00 89.06 147 ALA A N 1
ATOM 1164 C CA . ALA A 1 147 ? 14.167 -8.757 -35.045 1.00 89.06 147 ALA A CA 1
ATOM 1165 C C . ALA A 1 147 ? 14.914 -7.771 -34.139 1.00 89.06 147 ALA A C 1
ATOM 1167 O O . ALA A 1 147 ? 15.628 -8.191 -33.226 1.00 89.06 147 ALA A O 1
ATOM 1168 N N . VAL A 1 148 ? 14.723 -6.466 -34.353 1.00 89.81 148 VAL A N 1
ATOM 1169 C CA . VAL A 1 148 ? 15.294 -5.426 -33.490 1.00 89.81 148 VAL A CA 1
ATOM 1170 C C . VAL A 1 148 ? 14.668 -5.489 -32.098 1.00 89.81 148 VAL A C 1
ATOM 1172 O O . VAL A 1 148 ? 15.404 -5.493 -31.116 1.00 89.81 148 VAL A O 1
ATOM 1175 N N . ALA A 1 149 ? 13.343 -5.622 -31.991 1.00 89.06 149 ALA A N 1
ATOM 1176 C CA . ALA A 1 149 ? 12.653 -5.701 -30.705 1.00 89.06 149 ALA A CA 1
ATOM 1177 C C . ALA A 1 149 ? 13.130 -6.895 -29.862 1.00 89.06 149 ALA A C 1
ATOM 1179 O O . ALA A 1 149 ? 13.485 -6.718 -28.697 1.00 89.06 149 ALA A O 1
ATOM 1180 N N . ILE A 1 150 ? 13.197 -8.094 -30.453 1.00 90.88 150 ILE A N 1
ATOM 1181 C CA . ILE A 1 150 ? 13.677 -9.301 -29.765 1.00 90.88 150 ILE A CA 1
ATOM 1182 C C . ILE A 1 150 ? 15.133 -9.126 -29.335 1.00 90.88 150 ILE A C 1
ATOM 1184 O O . ILE A 1 150 ? 15.460 -9.395 -28.181 1.00 90.88 150 ILE A O 1
ATOM 1188 N N . LYS A 1 151 ? 16.005 -8.639 -30.229 1.00 92.25 151 LYS A N 1
ATOM 1189 C CA . LYS A 1 151 ? 17.423 -8.430 -29.913 1.00 92.25 151 LYS A CA 1
ATOM 1190 C C . LYS A 1 151 ? 17.600 -7.477 -28.728 1.00 92.25 151 LYS A C 1
ATOM 1192 O O . LYS A 1 151 ? 18.371 -7.764 -27.820 1.00 92.25 151 LYS A O 1
ATOM 1197 N N . THR A 1 152 ? 16.865 -6.372 -28.726 1.00 92.12 152 THR A N 1
ATOM 1198 C CA . THR A 1 152 ? 16.891 -5.380 -27.650 1.00 92.12 152 THR A CA 1
ATOM 1199 C C . THR A 1 152 ? 16.369 -5.954 -26.332 1.00 92.12 152 THR A C 1
ATOM 1201 O O . THR A 1 152 ? 16.950 -5.689 -25.285 1.00 92.12 152 THR A O 1
ATOM 1204 N N . ILE A 1 153 ? 15.311 -6.771 -26.356 1.00 93.06 153 ILE A N 1
ATOM 1205 C CA . ILE A 1 153 ? 14.797 -7.439 -25.150 1.00 93.06 153 ILE A CA 1
ATOM 1206 C C . ILE A 1 153 ? 15.830 -8.417 -24.576 1.00 93.06 153 ILE A C 1
ATOM 1208 O O . ILE A 1 153 ? 16.030 -8.439 -23.365 1.00 93.06 153 ILE A O 1
ATOM 1212 N N . VAL A 1 154 ? 16.512 -9.193 -25.422 1.00 93.88 154 VAL A N 1
ATOM 1213 C CA . VAL A 1 154 ? 17.598 -10.085 -24.978 1.00 93.88 154 VAL A CA 1
ATOM 1214 C C . VAL A 1 154 ? 18.712 -9.282 -24.306 1.00 93.88 154 VAL A C 1
ATOM 1216 O O . VAL A 1 154 ? 19.121 -9.614 -23.198 1.00 93.88 154 VAL A O 1
ATOM 1219 N N . GLU A 1 155 ? 19.132 -8.174 -24.920 1.00 93.12 155 GLU A N 1
ATOM 1220 C CA . GLU A 1 155 ? 20.167 -7.299 -24.361 1.00 93.12 155 GLU A CA 1
ATOM 1221 C C . GLU A 1 155 ? 19.760 -6.695 -23.003 1.00 93.12 155 GLU A C 1
ATOM 1223 O O . GLU A 1 155 ? 20.585 -6.610 -22.093 1.00 93.12 155 GLU A O 1
ATOM 1228 N N . LEU A 1 156 ? 18.480 -6.348 -22.814 1.00 92.69 156 LEU A N 1
ATOM 1229 C CA . LEU A 1 156 ? 17.953 -5.908 -21.515 1.00 92.69 156 LEU A CA 1
ATOM 1230 C C . LEU A 1 156 ? 18.064 -6.990 -20.436 1.00 92.69 156 LEU A C 1
ATOM 1232 O O . LEU A 1 156 ? 18.452 -6.686 -19.307 1.00 92.69 156 LEU A O 1
ATOM 1236 N N . PHE A 1 157 ? 17.730 -8.239 -20.764 1.00 92.19 157 PHE A N 1
ATOM 1237 C CA . PHE A 1 157 ? 17.843 -9.343 -19.811 1.00 92.19 157 PHE A CA 1
ATOM 1238 C C . PHE A 1 157 ? 19.304 -9.672 -19.483 1.00 92.19 157 PHE A C 1
ATOM 1240 O O . PHE A 1 157 ? 19.604 -9.934 -18.320 1.00 92.19 157 PHE A O 1
ATOM 1247 N N . ASP A 1 158 ? 20.224 -9.562 -20.443 1.00 91.94 158 ASP A N 1
ATOM 1248 C CA . ASP A 1 158 ? 21.665 -9.722 -20.196 1.00 91.94 158 ASP A CA 1
ATOM 1249 C C . ASP A 1 158 ? 22.225 -8.615 -19.284 1.00 91.94 158 ASP A C 1
ATOM 1251 O O . ASP A 1 158 ? 23.111 -8.848 -18.455 1.00 91.94 158 ASP A O 1
ATOM 1255 N N . ILE A 1 159 ? 21.724 -7.384 -19.424 1.00 87.75 159 ILE A N 1
ATOM 1256 C CA . ILE A 1 159 ? 22.046 -6.270 -18.523 1.00 87.75 159 ILE A CA 1
ATOM 1257 C C . ILE A 1 159 ? 21.513 -6.556 -17.111 1.00 87.75 159 ILE A C 1
ATOM 1259 O O . ILE A 1 159 ? 22.261 -6.432 -16.139 1.00 87.75 159 ILE A O 1
ATOM 1263 N N . GLY A 1 160 ? 20.253 -6.985 -17.000 1.00 87.69 160 GLY A N 1
ATOM 1264 C CA . GLY A 1 160 ? 19.628 -7.339 -15.726 1.00 87.69 160 GLY A CA 1
ATOM 1265 C C . GLY A 1 160 ? 20.321 -8.482 -15.000 1.00 87.69 160 GLY A C 1
ATOM 1266 O O . GLY A 1 160 ? 20.600 -8.365 -13.810 1.00 87.69 160 GLY A O 1
ATOM 1267 N N . GLY A 1 161 ? 20.655 -9.554 -15.721 1.00 87.25 161 GLY A N 1
ATOM 1268 C CA . GLY A 1 161 ? 21.332 -10.724 -15.166 1.00 87.25 161 GLY A CA 1
ATOM 1269 C C . GLY A 1 161 ? 22.694 -10.379 -14.567 1.00 87.25 161 GLY A C 1
ATOM 1270 O O . GLY A 1 161 ? 22.961 -10.723 -13.419 1.00 87.25 161 GLY A O 1
ATOM 1271 N N . ARG A 1 162 ? 23.523 -9.612 -15.293 1.00 87.81 162 ARG A N 1
ATOM 1272 C CA . ARG A 1 162 ? 24.831 -9.157 -14.785 1.00 87.81 162 ARG A CA 1
ATOM 1273 C C . ARG A 1 162 ? 24.705 -8.299 -13.530 1.00 87.81 162 ARG A C 1
ATOM 1275 O O . ARG A 1 162 ? 25.518 -8.419 -12.615 1.00 87.81 162 ARG A O 1
ATOM 1282 N N . LEU A 1 163 ? 23.702 -7.422 -13.484 1.00 85.06 163 LEU A N 1
ATOM 1283 C CA . LEU A 1 163 ? 23.481 -6.596 -12.304 1.00 85.06 163 LEU A CA 1
ATOM 1284 C C . LEU A 1 163 ? 22.954 -7.416 -11.122 1.00 85.06 163 LEU A C 1
ATOM 1286 O O . LEU A 1 163 ? 23.417 -7.200 -10.010 1.00 85.06 163 LEU A O 1
ATOM 1290 N N . SER A 1 164 ? 22.047 -8.368 -11.347 1.00 84.94 164 SER A N 1
ATOM 1291 C CA . SER A 1 164 ? 21.571 -9.279 -10.297 1.00 84.94 164 SER A CA 1
ATOM 1292 C C . SER A 1 164 ? 22.731 -10.033 -9.644 1.00 84.94 164 SER A C 1
ATOM 1294 O O . SER A 1 164 ? 22.822 -10.067 -8.422 1.00 84.94 164 SER A O 1
ATOM 1296 N N . GLU A 1 165 ? 23.646 -10.577 -10.450 1.00 86.44 165 GLU A N 1
ATOM 1297 C CA . GLU A 1 165 ? 24.844 -11.275 -9.962 1.00 86.44 165 GLU A CA 1
ATOM 1298 C C . GLU A 1 165 ? 25.771 -10.333 -9.178 1.00 86.44 165 GLU A C 1
ATOM 1300 O O . GLU A 1 165 ? 26.353 -10.702 -8.162 1.00 86.44 165 GLU A O 1
ATOM 1305 N N . THR A 1 166 ? 25.892 -9.085 -9.620 1.00 83.12 166 THR A N 1
ATOM 1306 C CA . THR A 1 166 ? 26.716 -8.088 -8.934 1.00 83.12 166 THR A CA 1
ATOM 1307 C C . THR A 1 166 ? 26.111 -7.686 -7.587 1.00 83.12 166 THR A C 1
ATOM 1309 O O . THR A 1 166 ? 26.821 -7.633 -6.587 1.00 83.12 166 THR A O 1
ATOM 1312 N N . ILE A 1 167 ? 24.793 -7.474 -7.530 1.00 80.38 167 ILE A N 1
ATOM 1313 C CA . ILE A 1 167 ? 24.063 -7.202 -6.285 1.00 80.38 167 ILE A CA 1
ATOM 1314 C C . ILE A 1 167 ? 24.251 -8.362 -5.300 1.00 80.38 167 ILE A C 1
ATOM 1316 O O . ILE A 1 167 ? 24.594 -8.127 -4.143 1.00 80.38 167 ILE A O 1
ATOM 1320 N N . GLU A 1 168 ? 24.083 -9.604 -5.760 1.00 82.69 168 GLU A N 1
ATOM 1321 C CA . GLU A 1 168 ? 24.282 -10.797 -4.932 1.00 82.69 168 GLU A CA 1
ATOM 1322 C C . GLU A 1 168 ? 25.707 -10.883 -4.367 1.00 82.69 168 GLU A C 1
ATOM 1324 O O . GLU A 1 168 ? 25.878 -11.152 -3.180 1.00 82.69 168 GLU A O 1
ATOM 1329 N N . ASN A 1 169 ? 26.725 -10.597 -5.181 1.00 81.25 169 ASN A N 1
ATOM 1330 C CA . ASN A 1 169 ? 28.125 -10.670 -4.761 1.00 81.25 169 ASN A CA 1
ATOM 1331 C C . ASN A 1 169 ? 28.546 -9.544 -3.804 1.00 81.25 169 ASN A C 1
ATOM 1333 O O . ASN A 1 169 ? 29.354 -9.777 -2.905 1.00 81.25 169 ASN A O 1
ATOM 1337 N N . GLU A 1 170 ? 28.056 -8.321 -4.017 1.00 80.06 170 GLU A N 1
ATOM 1338 C CA . GLU A 1 170 ? 28.512 -7.147 -3.264 1.00 80.06 170 GLU A CA 1
ATOM 1339 C C . GLU A 1 170 ? 27.708 -6.938 -1.979 1.00 80.06 170 GLU A C 1
ATOM 1341 O O . GLU A 1 170 ? 28.296 -6.657 -0.935 1.00 80.06 170 GLU A O 1
ATOM 1346 N N . ILE A 1 171 ? 26.381 -7.076 -2.039 1.00 77.44 171 ILE A N 1
ATOM 1347 C CA . ILE A 1 171 ? 25.497 -6.786 -0.902 1.00 77.44 171 ILE A CA 1
ATOM 1348 C C . ILE A 1 171 ? 24.604 -7.957 -0.498 1.00 77.44 171 ILE A C 1
ATOM 1350 O O . ILE A 1 171 ? 23.946 -7.846 0.526 1.00 77.44 171 ILE A O 1
ATOM 1354 N N . GLY A 1 172 ? 24.595 -9.076 -1.228 1.00 76.12 172 GLY A N 1
ATOM 1355 C CA . GLY A 1 172 ? 23.739 -10.232 -0.939 1.00 76.12 172 GLY A CA 1
ATOM 1356 C C . GLY A 1 172 ? 22.288 -10.035 -1.383 1.00 76.12 172 GLY A C 1
ATOM 1357 O O . GLY A 1 172 ? 21.846 -8.919 -1.629 1.00 76.12 172 GLY A O 1
ATOM 1358 N N . LEU A 1 173 ? 21.529 -11.129 -1.495 1.00 76.44 173 LEU A N 1
ATOM 1359 C CA . LEU A 1 173 ? 20.084 -11.123 -1.804 1.00 76.44 173 LEU A CA 1
ATOM 1360 C C . LEU A 1 173 ? 19.222 -11.667 -0.653 1.00 76.44 173 LEU A C 1
ATOM 1362 O O . LEU A 1 173 ? 18.006 -11.784 -0.770 1.00 76.44 173 LEU A O 1
ATOM 1366 N N . ASP A 1 174 ? 19.844 -12.003 0.470 1.00 65.56 174 ASP A N 1
ATOM 1367 C CA . ASP A 1 174 ? 19.201 -12.491 1.692 1.00 65.56 174 ASP A CA 1
ATOM 1368 C C . ASP A 1 174 ? 18.795 -11.361 2.653 1.00 65.56 174 ASP A C 1
ATOM 1370 O O . ASP A 1 174 ? 18.226 -11.607 3.718 1.00 65.56 174 ASP A O 1
ATOM 1374 N N . ASN A 1 175 ? 19.051 -10.113 2.266 1.00 61.44 175 ASN A N 1
ATOM 1375 C CA . ASN A 1 175 ? 18.768 -8.918 3.042 1.00 61.44 175 ASN A CA 1
ATOM 1376 C C . ASN A 1 175 ? 17.930 -7.907 2.245 1.00 61.44 175 ASN A C 1
ATOM 1378 O O . ASN A 1 175 ? 17.787 -7.968 1.022 1.00 61.44 175 ASN A O 1
ATOM 1382 N N . ARG A 1 176 ? 17.354 -6.946 2.972 1.00 56.16 176 ARG A N 1
ATOM 1383 C CA . ARG A 1 176 ? 16.416 -5.959 2.418 1.00 56.16 176 ARG A CA 1
ATOM 1384 C C . ARG A 1 176 ? 17.048 -5.062 1.364 1.00 56.16 176 ARG A C 1
ATOM 1386 O O . ARG A 1 176 ? 16.364 -4.683 0.418 1.00 56.16 176 ARG A O 1
ATOM 1393 N N . GLU A 1 177 ? 18.302 -4.664 1.562 1.00 67.12 177 GLU A N 1
ATOM 1394 C CA . GLU A 1 177 ? 18.962 -3.719 0.667 1.00 67.12 177 GLU A CA 1
ATOM 1395 C C . GLU A 1 177 ? 19.222 -4.361 -0.699 1.00 67.12 177 GLU A C 1
ATOM 1397 O O . GLU A 1 177 ? 18.872 -3.769 -1.725 1.00 67.12 177 GLU A O 1
ATOM 1402 N N . GLY A 1 178 ? 19.716 -5.600 -0.697 1.00 69.31 178 GLY A N 1
ATOM 1403 C CA . GLY A 1 178 ? 19.876 -6.439 -1.879 1.00 69.31 178 GLY A CA 1
ATOM 1404 C C . GLY A 1 178 ? 18.581 -6.684 -2.640 1.00 69.31 178 GLY A C 1
ATOM 1405 O O . GLY A 1 178 ? 18.493 -6.388 -3.833 1.00 69.31 178 GLY A O 1
ATOM 1406 N N . LEU A 1 179 ? 17.541 -7.147 -1.940 1.00 70.00 179 LEU A N 1
ATOM 1407 C CA . LEU A 1 179 ? 16.225 -7.389 -2.541 1.00 70.00 179 LEU A CA 1
ATOM 1408 C C . LEU A 1 179 ? 15.621 -6.109 -3.128 1.00 70.00 179 LEU A C 1
ATOM 1410 O O . LEU A 1 179 ? 15.159 -6.107 -4.265 1.00 70.00 179 LEU A O 1
ATOM 1414 N N . ALA A 1 180 ? 15.690 -4.988 -2.405 1.00 68.50 180 ALA A N 1
ATOM 1415 C CA . ALA A 1 180 ? 15.187 -3.713 -2.905 1.00 68.50 180 ALA A CA 1
ATOM 1416 C C . ALA A 1 180 ? 15.998 -3.192 -4.105 1.00 68.50 180 ALA A C 1
ATOM 1418 O O . ALA A 1 180 ? 15.449 -2.496 -4.965 1.00 68.50 180 ALA A O 1
ATOM 1419 N N . ALA A 1 181 ? 17.304 -3.470 -4.166 1.00 74.06 181 ALA A N 1
ATOM 1420 C CA . ALA A 1 181 ? 18.129 -3.161 -5.331 1.00 74.06 181 ALA A CA 1
ATOM 1421 C C . ALA A 1 181 ? 17.714 -4.003 -6.542 1.00 74.06 181 ALA A C 1
ATOM 1423 O O . ALA A 1 181 ? 17.523 -3.435 -7.618 1.00 74.06 181 ALA A O 1
ATOM 1424 N N . LEU A 1 182 ? 17.488 -5.303 -6.348 1.00 80.00 182 LEU A N 1
ATOM 1425 C CA . LEU A 1 182 ? 17.027 -6.215 -7.390 1.00 80.00 182 LEU A CA 1
ATOM 1426 C C . LEU A 1 182 ? 15.643 -5.815 -7.929 1.00 80.00 182 LEU A C 1
ATOM 1428 O O . LEU A 1 182 ? 15.489 -5.618 -9.133 1.00 80.00 182 LEU A O 1
ATOM 1432 N N . GLU A 1 183 ? 14.664 -5.572 -7.053 1.00 76.81 183 GLU A N 1
ATOM 1433 C CA . GLU A 1 183 ? 13.299 -5.176 -7.440 1.00 76.81 183 GLU A CA 1
ATOM 1434 C C . GLU A 1 183 ? 13.266 -3.895 -8.290 1.00 76.81 183 GLU A C 1
ATOM 1436 O O . GLU A 1 183 ? 12.495 -3.782 -9.250 1.00 76.81 183 GLU A O 1
ATOM 1441 N N . ARG A 1 184 ? 14.109 -2.901 -7.967 1.00 76.00 184 ARG A N 1
ATOM 1442 C CA . ARG A 1 184 ? 14.206 -1.658 -8.755 1.00 76.00 184 ARG A CA 1
ATOM 1443 C C . ARG A 1 184 ? 14.646 -1.936 -10.192 1.00 76.00 184 ARG A C 1
ATOM 1445 O O . ARG A 1 184 ? 14.096 -1.340 -11.120 1.00 76.00 184 ARG A O 1
ATOM 1452 N N . VAL A 1 185 ? 15.614 -2.830 -10.359 1.00 78.44 185 VAL A N 1
ATOM 1453 C CA . VAL A 1 185 ? 16.183 -3.208 -11.657 1.00 78.44 185 VAL A CA 1
ATOM 1454 C C . VAL A 1 185 ? 15.172 -4.007 -12.464 1.00 78.44 185 VAL A C 1
ATOM 1456 O O . VAL A 1 185 ? 14.898 -3.665 -13.614 1.00 78.44 185 VAL A O 1
ATOM 1459 N N . GLU A 1 186 ? 14.553 -5.015 -11.849 1.00 83.12 186 GLU A N 1
ATOM 1460 C CA . GLU A 1 186 ? 13.510 -5.821 -12.485 1.00 83.12 186 GLU A CA 1
ATOM 1461 C C . GLU A 1 186 ? 12.361 -4.946 -12.987 1.00 83.12 186 GLU A C 1
ATOM 1463 O O . GLU A 1 186 ? 11.932 -5.064 -14.138 1.00 83.12 186 GLU A O 1
ATOM 1468 N N . ARG A 1 187 ? 11.906 -3.992 -12.166 1.00 83.69 187 ARG A N 1
ATOM 1469 C CA . ARG A 1 187 ? 10.856 -3.050 -12.560 1.00 83.69 187 ARG A CA 1
ATOM 1470 C C . ARG A 1 187 ? 11.262 -2.211 -13.770 1.00 83.69 187 ARG A C 1
ATOM 1472 O O . ARG A 1 187 ? 10.436 -2.001 -14.658 1.00 83.69 187 ARG A O 1
ATOM 1479 N N . GLN A 1 188 ? 12.503 -1.728 -13.827 1.00 82.62 188 GLN A N 1
ATOM 1480 C CA . GLN A 1 188 ? 12.996 -0.956 -14.971 1.00 82.62 188 GLN A CA 1
ATOM 1481 C C . GLN A 1 188 ? 13.066 -1.792 -16.249 1.00 82.62 188 GLN A C 1
ATOM 1483 O O . GLN A 1 188 ? 12.625 -1.326 -17.300 1.00 82.62 188 GLN A O 1
ATOM 1488 N N . ILE A 1 189 ? 13.548 -3.032 -16.159 1.00 88.19 189 ILE A N 1
ATOM 1489 C CA . ILE A 1 189 ? 13.588 -3.963 -17.293 1.00 88.19 189 ILE A CA 1
ATOM 1490 C C . ILE A 1 189 ? 12.174 -4.232 -17.803 1.00 88.19 189 ILE A C 1
ATOM 1492 O O . ILE A 1 189 ? 11.917 -4.106 -18.998 1.00 88.19 189 ILE A O 1
ATOM 1496 N N . MET A 1 190 ? 11.228 -4.522 -16.909 1.00 89.00 190 MET A N 1
ATOM 1497 C CA . MET A 1 190 ? 9.837 -4.774 -17.291 1.00 89.00 190 MET A CA 1
ATOM 1498 C C . MET A 1 190 ? 9.194 -3.556 -17.964 1.00 89.00 190 MET A C 1
ATOM 1500 O O . MET A 1 190 ? 8.521 -3.696 -18.986 1.00 89.00 190 MET A O 1
ATOM 1504 N N . LEU A 1 191 ? 9.442 -2.345 -17.453 1.00 87.69 191 LEU A N 1
ATOM 1505 C CA . LEU A 1 191 ? 8.979 -1.111 -18.096 1.00 87.69 191 LEU A CA 1
ATOM 1506 C C . LEU A 1 191 ? 9.598 -0.923 -19.488 1.00 87.69 191 LEU A C 1
ATOM 1508 O O . LEU A 1 191 ? 8.887 -0.552 -20.423 1.00 87.69 191 LEU A O 1
ATOM 1512 N N . ALA A 1 192 ? 10.888 -1.214 -19.650 1.00 89.31 192 ALA A N 1
ATOM 1513 C CA . ALA A 1 192 ? 11.567 -1.160 -20.940 1.00 89.31 192 ALA A CA 1
ATOM 1514 C C . ALA A 1 192 ? 10.977 -2.172 -21.940 1.00 89.31 192 ALA A C 1
ATOM 1516 O O . ALA A 1 192 ? 10.696 -1.811 -23.084 1.00 89.31 192 ALA A O 1
ATOM 1517 N N . VAL A 1 193 ? 10.680 -3.401 -21.503 1.00 92.06 193 VAL A N 1
ATOM 1518 C CA . VAL A 1 193 ? 9.998 -4.419 -22.322 1.00 92.06 193 VAL A CA 1
ATOM 1519 C C . VAL A 1 193 ? 8.620 -3.929 -22.779 1.00 92.06 193 VAL A C 1
ATOM 1521 O O . VAL A 1 193 ? 8.283 -4.045 -23.961 1.00 92.06 193 VAL A O 1
ATOM 1524 N N . VAL A 1 194 ? 7.831 -3.315 -21.891 1.00 90.12 194 VAL A N 1
ATOM 1525 C CA . VAL A 1 194 ? 6.532 -2.714 -22.253 1.00 90.12 194 VAL A CA 1
ATOM 1526 C C . VAL A 1 194 ? 6.702 -1.599 -23.294 1.00 90.12 194 VAL A C 1
ATOM 1528 O O . VAL A 1 194 ? 5.937 -1.518 -24.256 1.00 90.12 194 VAL A O 1
ATOM 1531 N N . GLN A 1 195 ? 7.730 -0.757 -23.165 1.00 87.69 195 GLN A N 1
ATOM 1532 C CA . GLN A 1 195 ? 8.001 0.303 -24.142 1.00 87.69 195 GLN A CA 1
ATOM 1533 C C . GLN A 1 195 ? 8.416 -0.250 -25.512 1.00 87.69 195 GLN A C 1
ATOM 1535 O O . GLN A 1 195 ? 7.953 0.253 -26.537 1.00 87.69 195 GLN A O 1
ATOM 1540 N N . ILE A 1 196 ? 9.258 -1.285 -25.547 1.00 88.31 196 ILE A N 1
ATOM 1541 C CA . ILE A 1 196 ? 9.703 -1.929 -26.791 1.00 88.31 196 ILE A CA 1
ATOM 154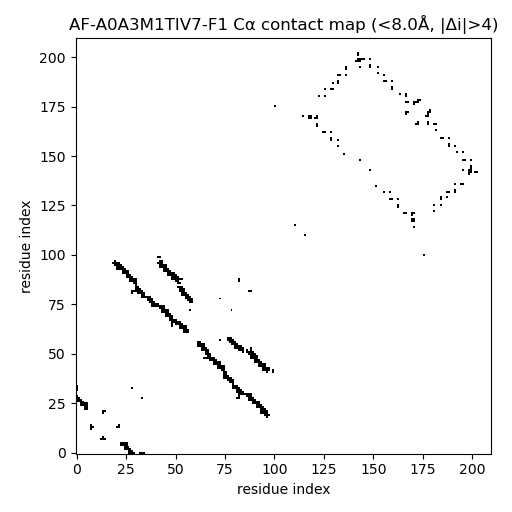2 C C . ILE A 1 196 ? 8.524 -2.610 -27.491 1.00 88.31 196 ILE A C 1
ATOM 1544 O O . ILE A 1 196 ? 8.290 -2.390 -28.680 1.00 88.31 196 ILE A O 1
ATOM 1548 N N . THR A 1 197 ? 7.726 -3.378 -26.749 1.00 87.44 197 THR A N 1
ATOM 1549 C CA . THR A 1 197 ? 6.540 -4.065 -27.290 1.00 87.44 197 THR A CA 1
ATOM 1550 C C . THR A 1 197 ? 5.472 -3.084 -27.787 1.00 87.44 197 THR A C 1
ATOM 1552 O O . THR A 1 197 ? 4.843 -3.329 -28.817 1.00 87.44 197 THR A O 1
ATOM 1555 N N . GLY A 1 198 ? 5.319 -1.922 -27.144 1.00 84.12 198 GLY A N 1
ATOM 1556 C CA . GLY A 1 198 ? 4.452 -0.844 -27.630 1.00 84.12 198 GLY A CA 1
ATOM 1557 C C . GLY A 1 198 ? 4.906 -0.221 -28.961 1.00 84.12 198 GLY A C 1
ATOM 1558 O O . GLY A 1 198 ? 4.072 0.267 -29.729 1.00 84.12 198 GLY A O 1
ATOM 1559 N N . ARG A 1 199 ? 6.210 -0.253 -29.269 1.00 83.75 199 ARG A N 1
ATOM 1560 C CA . ARG A 1 199 ? 6.767 0.223 -30.551 1.00 83.75 199 ARG A CA 1
ATOM 1561 C C . ARG A 1 199 ? 6.627 -0.808 -31.675 1.00 83.75 199 ARG A C 1
ATOM 1563 O O . ARG A 1 199 ? 6.514 -0.408 -32.826 1.00 83.75 199 ARG A O 1
ATOM 1570 N N . TYR A 1 200 ? 6.544 -2.097 -31.343 1.00 74.62 200 TYR A N 1
ATOM 1571 C CA . TYR A 1 200 ? 6.299 -3.198 -32.287 1.00 74.62 200 TYR A CA 1
ATOM 1572 C C . TYR A 1 200 ? 4.874 -3.188 -32.887 1.00 74.62 200 TYR A C 1
ATOM 1574 O O . TYR A 1 200 ? 4.675 -3.474 -34.067 1.00 74.62 200 TYR A O 1
ATOM 1582 N N . GLN A 1 201 ? 3.850 -2.811 -32.110 1.00 61.81 201 GLN A N 1
ATOM 1583 C CA . GLN A 1 201 ? 2.438 -2.927 -32.526 1.00 61.81 201 GLN A CA 1
ATOM 1584 C C . GLN A 1 201 ? 1.962 -1.906 -33.582 1.00 61.81 201 GLN A C 1
ATOM 1586 O O . GLN A 1 201 ? 0.818 -1.982 -34.042 1.00 61.81 201 GLN A O 1
ATOM 1591 N N . ARG A 1 202 ? 2.792 -0.943 -34.009 1.00 56.53 2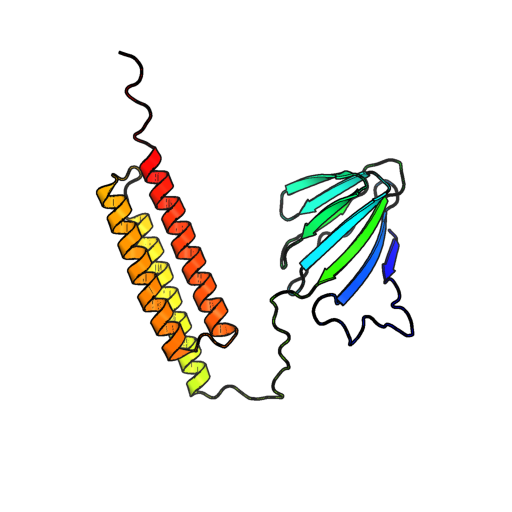02 ARG A N 1
ATOM 1592 C CA . ARG A 1 202 ? 2.348 0.107 -34.949 1.00 56.53 202 ARG A CA 1
ATOM 1593 C C . ARG A 1 202 ? 2.259 -0.343 -36.407 1.00 56.53 202 ARG A C 1
ATOM 1595 O O . ARG A 1 202 ? 1.630 0.352 -37.204 1.00 56.53 202 ARG A O 1
ATOM 1602 N N . ARG A 1 203 ? 2.762 -1.532 -36.751 1.00 48.88 203 ARG A N 1
ATOM 1603 C CA . ARG A 1 203 ? 2.812 -2.029 -38.136 1.00 48.88 203 ARG A CA 1
ATOM 1604 C C . ARG A 1 203 ? 1.718 -3.042 -38.520 1.00 48.88 203 ARG A C 1
ATOM 1606 O O . ARG A 1 203 ? 1.888 -3.791 -39.474 1.00 48.88 203 ARG A O 1
ATOM 1613 N N . GLY A 1 204 ? 0.583 -3.048 -37.809 1.00 47.75 204 GLY A N 1
ATOM 1614 C CA . GLY A 1 204 ? -0.512 -4.020 -38.000 1.00 47.75 204 GLY A CA 1
ATOM 1615 C C . GLY A 1 204 ? -1.857 -3.493 -38.532 1.00 47.75 204 GLY A C 1
ATOM 1616 O O . GLY A 1 204 ? -2.827 -4.244 -38.533 1.00 47.75 204 GLY A O 1
ATOM 1617 N N . ARG A 1 205 ? -1.980 -2.227 -38.966 1.00 45.34 205 ARG A N 1
ATOM 1618 C CA . ARG A 1 205 ? -3.234 -1.686 -39.553 1.00 45.34 205 ARG A CA 1
ATOM 1619 C C . ARG A 1 205 ? -3.075 -1.152 -40.977 1.00 45.34 205 ARG A C 1
ATOM 1621 O O . ARG A 1 205 ? -3.460 -0.033 -41.295 1.00 45.34 205 ARG A O 1
ATOM 1628 N N . GLY A 1 206 ? -2.551 -1.993 -41.854 1.00 43.22 206 GLY A N 1
ATOM 1629 C CA . GLY A 1 206 ? -2.731 -1.876 -43.297 1.00 43.22 206 GLY A CA 1
ATOM 1630 C C . GLY A 1 206 ? -2.728 -3.285 -43.867 1.00 43.22 206 GLY A C 1
ATOM 1631 O O . GLY A 1 206 ? -1.848 -4.046 -43.492 1.00 43.22 206 GLY A O 1
ATOM 1632 N N . TRP A 1 207 ? -3.683 -3.608 -44.741 1.00 41.06 207 TRP A N 1
ATOM 1633 C CA . TRP A 1 207 ? -3.952 -4.930 -45.345 1.00 41.06 207 TRP A CA 1
ATOM 1634 C C . TRP A 1 207 ? -4.976 -5.824 -44.636 1.00 41.06 207 TRP A C 1
ATOM 1636 O O . TRP A 1 207 ? -4.706 -6.977 -44.334 1.00 41.06 207 TRP A O 1
ATOM 1646 N N . LEU A 1 208 ? -6.201 -5.316 -44.476 1.00 39.75 208 LEU A N 1
ATOM 1647 C CA . LEU A 1 208 ? -7.416 -6.143 -44.516 1.00 39.75 208 LEU A CA 1
ATOM 1648 C C . LEU A 1 208 ? -8.557 -5.355 -45.181 1.00 39.75 208 LEU A C 1
ATOM 1650 O O . LEU A 1 208 ? -9.545 -5.082 -44.527 1.00 39.75 208 LEU A O 1
ATOM 1654 N N . PHE A 1 209 ? -8.385 -4.925 -46.435 1.00 40.34 209 PHE A N 1
ATOM 1655 C CA . PHE A 1 209 ? -9.454 -4.693 -47.426 1.00 40.34 209 PHE A CA 1
ATOM 1656 C C . PHE A 1 209 ? -8.785 -4.496 -48.795 1.00 40.34 209 PHE A C 1
ATOM 1658 O O . PHE A 1 209 ? -8.125 -3.482 -49.025 1.00 40.34 209 PHE A O 1
ATOM 1665 N N . GLY A 1 210 ? -8.933 -5.494 -49.666 1.00 37.81 210 GLY A N 1
ATOM 1666 C CA . GLY A 1 210 ? -8.454 -5.546 -51.046 1.00 37.81 210 GLY A CA 1
ATOM 1667 C C . GLY A 1 210 ? -8.871 -6.864 -51.671 1.00 37.81 210 GLY A C 1
ATOM 1668 O O . GLY A 1 210 ? -8.527 -7.899 -51.062 1.00 37.81 210 GLY A O 1
#